Protein AF-A0A096LVS9-F1 (afdb_monomer)

pLDDT: mean 71.52, std 23.05, range [28.59, 97.38]

Organism: Poecilia formosa (NCBI:txid48698)

Structure (mmCIF, N/CA/C/O backbone):
data_AF-A0A096LVS9-F1
#
_entry.id   AF-A0A096LVS9-F1
#
loop_
_atom_site.group_PDB
_atom_site.id
_atom_site.type_symbol
_atom_site.label_atom_id
_atom_site.label_alt_id
_atom_site.label_comp_id
_atom_site.label_asym_id
_atom_site.label_entity_id
_atom_site.label_seq_id
_atom_site.pdbx_PDB_ins_code
_atom_site.Cartn_x
_atom_site.Cartn_y
_atom_site.Cartn_z
_atom_site.occupancy
_atom_site.B_iso_or_equiv
_atom_site.auth_seq_id
_atom_site.auth_comp_id
_atom_site.auth_asym_id
_atom_site.auth_atom_id
_atom_site.pdbx_PDB_model_num
ATOM 1 N N . THR A 1 1 ? -1.041 -13.037 36.305 1.00 81.38 1 THR A N 1
ATOM 2 C CA . THR A 1 1 ? -2.260 -13.798 36.727 1.00 81.38 1 THR A CA 1
ATOM 3 C C . THR A 1 1 ? -3.323 -13.742 35.634 1.00 81.38 1 THR A C 1
ATOM 5 O O . THR A 1 1 ? -3.159 -12.972 34.701 1.00 81.38 1 THR A O 1
ATOM 8 N N . ILE A 1 2 ? -4.417 -14.518 35.703 1.00 86.69 2 ILE A N 1
ATOM 9 C CA . ILE A 1 2 ? -5.473 -14.451 34.666 1.00 86.69 2 ILE A CA 1
ATOM 10 C C . ILE A 1 2 ? -6.133 -13.062 34.592 1.00 86.69 2 ILE A C 1
ATOM 12 O O . ILE A 1 2 ? -6.447 -12.585 33.512 1.00 86.69 2 ILE A O 1
ATOM 16 N N . GLY A 1 3 ? -6.246 -12.360 35.726 1.00 87.81 3 GLY A N 1
ATOM 17 C CA . GLY A 1 3 ? -6.717 -10.971 35.753 1.00 87.81 3 GLY A CA 1
ATOM 18 C C . GLY A 1 3 ? -5.774 -10.000 35.035 1.00 87.81 3 GLY A C 1
ATOM 19 O O . GLY A 1 3 ? -6.231 -9.120 34.321 1.00 87.81 3 GLY A O 1
ATOM 20 N N . GLU A 1 4 ? -4.460 -10.196 35.157 1.00 92.88 4 GLU A N 1
ATOM 21 C CA . GLU A 1 4 ? -3.446 -9.418 34.430 1.00 92.88 4 GLU A CA 1
ATOM 22 C C . GLU A 1 4 ? -3.513 -9.670 32.916 1.00 92.88 4 GLU A C 1
ATOM 24 O O . GLU A 1 4 ? -3.420 -8.734 32.131 1.00 92.88 4 GLU A O 1
ATOM 29 N N . PHE A 1 5 ? -3.770 -10.914 32.503 1.00 93.44 5 PHE A N 1
ATOM 30 C CA . PHE A 1 5 ? -3.999 -11.263 31.099 1.00 93.44 5 PHE A CA 1
ATOM 31 C C . PHE A 1 5 ? -5.212 -10.522 30.508 1.00 93.44 5 PHE A C 1
ATOM 33 O O . PHE A 1 5 ? -5.102 -9.922 29.438 1.00 93.44 5 PHE A O 1
ATOM 40 N N . PHE A 1 6 ? -6.341 -10.497 31.228 1.00 94.50 6 PHE A N 1
ATOM 41 C CA . PHE A 1 6 ? -7.526 -9.735 30.818 1.00 94.50 6 PHE A CA 1
ATOM 42 C C . PHE A 1 6 ? -7.263 -8.226 30.785 1.00 94.50 6 PHE A C 1
ATOM 44 O O . PHE A 1 6 ? -7.655 -7.570 29.823 1.00 94.50 6 PHE A O 1
ATOM 51 N N . LEU A 1 7 ? -6.568 -7.683 31.790 1.00 95.25 7 LEU A N 1
ATOM 52 C CA . LEU A 1 7 ? -6.215 -6.263 31.841 1.00 95.25 7 LEU A CA 1
ATOM 53 C C . LEU A 1 7 ? -5.383 -5.850 30.625 1.00 95.25 7 LEU A C 1
ATOM 55 O O . LEU A 1 7 ? -5.780 -4.931 29.913 1.00 95.25 7 LEU A O 1
ATOM 59 N N . ILE A 1 8 ? -4.295 -6.565 30.332 1.00 95.38 8 ILE A N 1
ATOM 60 C CA . ILE A 1 8 ? -3.389 -6.207 29.235 1.00 95.38 8 ILE A CA 1
ATOM 61 C C . ILE A 1 8 ? -4.101 -6.275 27.875 1.00 95.38 8 ILE A C 1
ATOM 63 O O . ILE A 1 8 ? -3.959 -5.375 27.049 1.00 95.38 8 ILE A O 1
ATOM 67 N N . LEU A 1 9 ? -4.907 -7.312 27.627 1.00 93.81 9 LEU A N 1
ATOM 68 C CA . LEU A 1 9 ? -5.666 -7.413 26.376 1.00 93.81 9 LEU A CA 1
ATOM 69 C C . LEU A 1 9 ? -6.787 -6.368 26.282 1.00 93.81 9 LEU A C 1
ATOM 71 O O . LEU A 1 9 ? -7.042 -5.848 25.196 1.00 93.81 9 LEU A O 1
ATOM 75 N N . SER A 1 10 ? -7.413 -6.005 27.402 1.00 93.69 10 SER A N 1
ATOM 76 C CA . SER A 1 10 ? -8.399 -4.920 27.425 1.00 93.69 10 SER A CA 1
ATOM 77 C C . SER A 1 10 ? -7.767 -3.549 27.157 1.00 93.69 10 SER A C 1
ATOM 79 O O . SER A 1 10 ? -8.345 -2.743 26.430 1.00 93.69 10 SER A O 1
ATOM 81 N N . GLU A 1 11 ? -6.546 -3.312 27.647 1.00 95.81 11 GLU A N 1
ATOM 82 C CA . GLU A 1 11 ? -5.766 -2.098 27.376 1.00 95.81 11 GLU A CA 1
ATOM 83 C C . GLU A 1 11 ? -5.337 -2.013 25.902 1.00 95.81 11 GLU A C 1
ATOM 85 O O . GLU A 1 11 ? -5.331 -0.931 25.316 1.00 95.81 11 GLU A O 1
ATOM 90 N N . MET A 1 12 ? -5.092 -3.160 25.256 1.00 92.94 12 MET A N 1
ATOM 91 C CA . MET A 1 12 ? -4.906 -3.257 23.801 1.00 92.94 12 MET A CA 1
ATOM 92 C C . MET A 1 12 ? -6.192 -3.019 22.986 1.00 92.94 12 MET A C 1
ATOM 94 O O . MET A 1 12 ? -6.137 -2.949 21.757 1.00 92.94 12 MET A O 1
ATOM 98 N N . GLY A 1 13 ? -7.346 -2.875 23.642 1.00 91.44 13 GLY A N 1
ATOM 99 C CA . GLY A 1 13 ? -8.633 -2.598 23.005 1.00 91.44 13 GLY A CA 1
ATOM 100 C C . GLY A 1 13 ? -9.445 -3.840 22.636 1.00 91.44 13 GLY A C 1
ATOM 101 O O . GLY A 1 13 ? -10.428 -3.721 21.900 1.00 91.44 13 GLY A O 1
ATOM 102 N N . PHE A 1 14 ? -9.071 -5.023 23.129 1.00 91.75 14 PHE A N 1
ATOM 103 C CA . PHE A 1 14 ? -9.882 -6.227 22.964 1.00 91.75 14 PHE A CA 1
ATOM 104 C C . PHE A 1 14 ? -11.014 -6.273 23.994 1.00 91.75 14 PHE A C 1
ATOM 106 O O . PHE A 1 14 ? -10.853 -5.931 25.162 1.00 91.75 14 PHE A O 1
ATOM 113 N N . THR A 1 15 ? -12.188 -6.719 23.558 1.00 91.38 15 THR A N 1
ATOM 114 C CA . THR A 1 15 ? -13.348 -6.905 24.444 1.00 91.38 15 THR A CA 1
ATOM 115 C C . THR A 1 15 ? -13.196 -8.162 25.297 1.00 91.38 15 THR A C 1
ATOM 117 O O . THR A 1 15 ? -12.556 -9.129 24.888 1.00 91.38 15 THR A O 1
ATOM 120 N N . GLU A 1 16 ? -13.852 -8.206 26.455 1.00 92.25 16 GLU A N 1
ATOM 121 C CA . GLU A 1 16 ? -13.816 -9.372 27.349 1.00 92.25 16 GLU A CA 1
ATOM 122 C C . GLU A 1 16 ? -14.237 -10.678 26.645 1.00 92.25 16 GLU A C 1
ATOM 124 O O . GLU A 1 16 ? -13.607 -11.719 26.818 1.00 92.25 16 GLU A O 1
ATOM 129 N N . GLN A 1 17 ? -15.239 -10.607 25.761 1.00 91.19 17 GLN A N 1
ATOM 130 C CA . GLN A 1 17 ? -15.718 -11.748 24.971 1.00 91.19 17 GLN A CA 1
ATOM 131 C C . GLN A 1 17 ? -14.656 -12.282 24.001 1.00 91.19 17 GLN A C 1
ATOM 133 O O . GLN A 1 17 ? -14.507 -13.492 23.842 1.00 91.19 17 GLN A O 1
ATOM 138 N N . GLN A 1 18 ? -13.896 -11.386 23.367 1.00 90.81 18 GLN A N 1
ATOM 139 C CA . GLN A 1 18 ? -12.776 -11.749 22.497 1.00 90.81 18 GLN A CA 1
ATOM 140 C C . GLN A 1 18 ? -11.675 -12.443 23.299 1.00 90.81 18 GLN A C 1
ATOM 142 O O . GLN A 1 18 ? -11.213 -13.517 22.921 1.00 90.81 18 GLN A O 1
ATOM 147 N N . ILE A 1 19 ? -11.308 -11.869 24.442 1.00 92.81 19 ILE A N 1
ATOM 148 C CA . ILE A 1 19 ? -10.285 -12.420 25.336 1.00 92.81 19 ILE A CA 1
ATOM 149 C C . ILE A 1 19 ? -10.684 -13.825 25.803 1.00 92.81 19 ILE A C 1
ATOM 151 O O . ILE A 1 19 ? -9.877 -14.754 25.762 1.00 92.81 19 ILE A O 1
ATOM 155 N N . GLN A 1 20 ? -11.955 -14.014 26.165 1.00 92.38 20 GLN A N 1
ATOM 156 C CA . GLN A 1 20 ? -12.478 -15.316 26.558 1.00 92.38 20 GLN A CA 1
ATOM 157 C C . GLN A 1 20 ? -12.470 -16.326 25.400 1.00 92.38 20 GLN A C 1
ATOM 159 O O . GLN A 1 20 ? -12.173 -17.497 25.627 1.00 92.38 20 GLN A O 1
ATOM 164 N N . ALA A 1 21 ? -12.747 -15.898 24.165 1.00 90.25 21 ALA A N 1
ATOM 165 C CA . ALA A 1 21 ? -12.666 -16.761 22.987 1.00 90.25 21 ALA A CA 1
ATOM 166 C C . ALA A 1 21 ? -11.225 -17.220 22.703 1.00 90.25 21 ALA A C 1
ATOM 168 O O . ALA A 1 21 ? -11.004 -18.402 22.450 1.00 90.25 21 ALA A O 1
ATOM 169 N N . ALA A 1 22 ? -10.244 -16.319 22.820 1.00 91.81 22 ALA A N 1
ATOM 170 C CA . ALA A 1 22 ? -8.827 -16.659 22.671 1.00 91.81 22 ALA A CA 1
ATOM 171 C C . ALA A 1 22 ? -8.380 -17.672 23.736 1.00 91.81 22 ALA A C 1
ATOM 173 O O . ALA A 1 22 ? -7.694 -18.648 23.441 1.00 91.81 22 ALA A O 1
ATOM 174 N N . MET A 1 23 ? -8.859 -17.490 24.966 1.00 90.75 23 MET A N 1
ATOM 175 C CA . MET A 1 23 ? -8.602 -18.405 26.071 1.00 90.75 23 MET A CA 1
ATOM 176 C C . MET A 1 23 ? -9.237 -19.787 25.846 1.00 90.75 23 MET A C 1
ATOM 178 O O . MET A 1 23 ? -8.596 -20.802 26.110 1.00 90.75 23 MET A O 1
ATOM 182 N N . GLN A 1 24 ? -10.465 -19.851 25.315 1.00 89.31 24 GLN A N 1
ATOM 183 C CA . GLN A 1 24 ? -11.114 -21.117 24.936 1.00 89.31 24 GLN A CA 1
ATOM 184 C C . GLN A 1 24 ? -10.409 -21.821 23.769 1.00 89.31 24 GLN A C 1
ATOM 186 O O . GLN A 1 24 ? -10.421 -23.047 23.705 1.00 89.31 24 GLN A O 1
ATOM 191 N N . ALA A 1 25 ? -9.766 -21.063 22.879 1.00 87.75 25 ALA A N 1
ATOM 192 C CA . ALA A 1 25 ? -8.921 -21.595 21.811 1.00 87.75 25 ALA A CA 1
ATOM 193 C C . ALA A 1 25 ? -7.549 -22.102 22.310 1.00 87.75 25 ALA A C 1
ATOM 195 O O . ALA A 1 25 ? -6.796 -22.681 21.533 1.00 87.75 25 ALA A O 1
ATOM 196 N N . GLY A 1 26 ? -7.243 -21.938 23.603 1.00 90.00 26 GLY A N 1
ATOM 197 C CA . GLY A 1 26 ? -6.010 -22.417 24.231 1.00 90.00 26 GLY A CA 1
ATOM 198 C C . GLY A 1 26 ? -4.892 -21.377 24.311 1.00 90.00 26 GLY A C 1
ATOM 199 O O . GLY A 1 26 ? -3.807 -21.696 24.794 1.00 90.00 26 GLY A O 1
ATOM 200 N N . HIS A 1 27 ? -5.146 -20.131 23.904 1.00 90.12 27 HIS A N 1
ATOM 201 C CA . HIS A 1 27 ? -4.150 -19.062 23.923 1.00 90.12 27 HIS A CA 1
ATOM 202 C C . HIS A 1 27 ? -4.150 -18.359 25.285 1.00 90.12 27 HIS A C 1
ATOM 204 O O . HIS A 1 27 ? -4.959 -17.470 25.555 1.00 90.12 27 HIS A O 1
ATOM 210 N N . LEU A 1 28 ? -3.241 -18.787 26.165 1.00 88.06 28 LEU A N 1
ATOM 211 C CA . LEU A 1 28 ? -3.100 -18.268 27.535 1.00 88.06 28 LEU A CA 1
ATOM 212 C C . LEU A 1 28 ? -1.994 -17.213 27.674 1.00 88.06 28 LEU A C 1
ATOM 214 O O . LEU A 1 28 ? -1.855 -16.595 28.732 1.00 88.06 28 LEU A O 1
ATOM 218 N N . SER A 1 29 ? -1.191 -17.011 26.627 1.00 92.62 29 SER A N 1
ATOM 219 C CA . SER A 1 29 ? -0.163 -15.974 26.592 1.00 92.62 29 SER A CA 1
ATOM 220 C C . SER A 1 29 ? -0.695 -14.715 25.906 1.00 92.62 29 SER A C 1
ATOM 222 O O . SER A 1 29 ? -1.421 -14.789 24.916 1.00 92.62 29 SER A O 1
ATOM 224 N N . VAL A 1 30 ? -0.356 -13.538 26.444 1.00 93.00 30 VAL A N 1
ATOM 225 C CA . VAL A 1 30 ? -0.864 -12.244 25.949 1.00 93.00 30 VAL A CA 1
ATOM 226 C C . VAL A 1 30 ? -0.543 -12.047 24.466 1.00 93.00 30 VAL A C 1
ATOM 228 O O . VAL A 1 30 ? -1.398 -11.612 23.701 1.00 93.00 30 VAL A O 1
ATOM 231 N N . THR A 1 31 ? 0.682 -12.378 24.059 1.00 92.06 31 THR A N 1
ATOM 232 C CA . THR A 1 31 ? 1.166 -12.210 22.684 1.00 92.06 31 THR A CA 1
ATOM 233 C C . THR A 1 31 ? 0.421 -13.103 21.701 1.00 92.06 31 THR A C 1
ATOM 235 O O . THR A 1 31 ? -0.028 -12.630 20.664 1.00 92.06 31 THR A O 1
ATOM 238 N N . GLU A 1 32 ? 0.239 -14.373 22.049 1.00 91.69 32 GLU A N 1
ATOM 239 C CA . GLU A 1 32 ? -0.435 -15.360 21.204 1.00 91.69 32 GLU A CA 1
ATOM 240 C C . GLU A 1 32 ? -1.939 -15.088 21.117 1.00 91.69 32 GLU A C 1
ATOM 242 O O . GLU A 1 32 ? -2.524 -15.145 20.039 1.00 91.69 32 GLU A O 1
ATOM 247 N N . ALA A 1 33 ? -2.563 -14.710 22.236 1.00 92.88 33 ALA A N 1
ATOM 248 C CA . ALA A 1 33 ? -3.963 -14.311 22.257 1.00 92.88 33 ALA A CA 1
ATOM 249 C C . ALA A 1 33 ? -4.195 -13.044 21.422 1.00 92.88 33 ALA A C 1
ATOM 251 O O . ALA A 1 33 ? -5.161 -12.985 20.665 1.00 92.88 33 ALA A O 1
ATOM 252 N N . ALA A 1 34 ? -3.306 -12.049 21.507 1.00 92.19 34 ALA A N 1
ATOM 253 C CA . ALA A 1 34 ? -3.391 -10.846 20.684 1.00 92.19 34 ALA A CA 1
ATOM 254 C C . ALA A 1 34 ? -3.244 -11.169 19.190 1.00 92.19 34 ALA A C 1
ATOM 256 O O . ALA A 1 34 ? -4.035 -10.681 18.386 1.00 92.19 34 ALA A O 1
ATOM 257 N N . GLU A 1 35 ? -2.286 -12.017 18.813 1.00 92.38 35 GLU A N 1
ATOM 258 C CA . GLU A 1 35 ? -2.102 -12.457 17.426 1.00 92.38 35 GLU A CA 1
ATOM 259 C C . GLU A 1 35 ? -3.333 -13.210 16.904 1.00 92.38 35 GLU A C 1
ATOM 261 O O . GLU A 1 35 ? -3.876 -12.864 15.852 1.00 92.38 35 GLU A O 1
ATOM 266 N N . TRP A 1 36 ? -3.858 -14.156 17.685 1.00 91.38 36 TRP A N 1
ATOM 267 C CA . TRP A 1 36 ? -5.064 -14.908 17.338 1.00 91.38 36 TRP A CA 1
ATOM 268 C C . TRP A 1 36 ? -6.295 -14.004 17.166 1.00 91.38 36 TRP A C 1
ATOM 270 O O . TRP A 1 36 ? -7.085 -14.166 16.230 1.00 91.38 36 TRP A O 1
ATOM 280 N N . LEU A 1 37 ? -6.442 -12.996 18.031 1.00 91.06 37 LEU A N 1
ATOM 281 C CA . LEU A 1 37 ? -7.495 -11.989 17.920 1.00 91.06 37 LEU A CA 1
ATOM 282 C C . LEU A 1 37 ? -7.306 -11.091 16.690 1.00 91.06 37 LEU A C 1
ATOM 284 O O . LEU A 1 37 ? -8.273 -10.766 15.996 1.00 91.06 37 LEU A O 1
ATOM 288 N N . LEU A 1 38 ? -6.078 -10.708 16.358 1.00 90.12 38 LEU A N 1
ATOM 289 C CA . LEU A 1 38 ? -5.797 -9.935 15.147 1.00 90.12 38 LEU A CA 1
ATOM 290 C C . LEU A 1 38 ? -6.094 -10.735 13.873 1.00 90.12 38 LEU A C 1
ATOM 292 O O . LEU A 1 38 ? -6.566 -10.157 12.893 1.00 90.12 38 LEU A O 1
ATOM 296 N N . GLN A 1 39 ? -5.918 -12.058 13.914 1.00 85.25 39 GLN A N 1
ATOM 297 C CA . GLN A 1 39 ? -6.221 -12.966 12.806 1.00 85.25 39 GLN A CA 1
ATOM 298 C C . GLN A 1 39 ? -7.722 -13.039 12.464 1.00 85.25 39 GLN A C 1
ATOM 300 O O . GLN A 1 39 ? -8.088 -13.553 11.408 1.00 85.25 39 GLN A O 1
ATOM 305 N N . GLY A 1 40 ? -8.601 -12.519 13.331 1.00 70.31 40 GLY A N 1
ATOM 306 C CA . GLY A 1 40 ? -10.038 -12.417 13.064 1.00 70.31 40 GLY A CA 1
ATOM 307 C C . GLY A 1 40 ? -10.780 -13.758 13.064 1.00 70.31 40 GLY A C 1
ATOM 308 O O . GLY A 1 40 ? -11.849 -13.846 12.468 1.00 70.31 40 GLY A O 1
ATOM 309 N N . GLN A 1 41 ? -10.226 -14.783 13.722 1.00 63.91 41 GLN A N 1
ATOM 310 C CA . GLN A 1 41 ? -10.808 -16.133 13.820 1.00 63.91 41 GLN A CA 1
ATOM 311 C C . GLN A 1 41 ? -11.963 -16.245 14.829 1.00 63.91 41 GLN A C 1
ATOM 313 O O . GLN A 1 41 ? -12.649 -17.265 14.876 1.00 63.91 41 GLN A O 1
ATOM 318 N N . TYR A 1 42 ? -12.222 -15.207 15.627 1.00 65.62 42 TYR A N 1
ATOM 319 C CA . TYR A 1 42 ? -13.425 -15.153 16.454 1.00 65.62 42 TYR A CA 1
ATOM 320 C C . TYR A 1 42 ? -14.614 -14.657 15.621 1.00 65.62 42 TYR A C 1
ATOM 322 O O . TYR A 1 42 ? -14.425 -13.830 14.721 1.00 65.62 42 TYR A O 1
ATOM 330 N N . PRO A 1 43 ? -15.852 -15.086 15.928 1.00 58.72 43 PRO A N 1
ATOM 331 C CA . PRO A 1 43 ? -17.042 -14.546 15.295 1.00 58.72 43 PRO A CA 1
ATOM 332 C C . PRO A 1 43 ? -17.133 -13.059 15.641 1.00 58.72 43 PRO A C 1
ATOM 334 O O . PRO A 1 43 ? -17.672 -12.664 16.674 1.00 58.72 43 PRO A O 1
ATOM 337 N N . ARG A 1 44 ? -16.576 -12.191 14.789 1.00 53.09 44 ARG A N 1
ATOM 338 C CA . ARG A 1 44 ? -16.982 -10.790 14.775 1.00 53.09 44 ARG A CA 1
ATOM 339 C C . ARG A 1 44 ? -18.481 -10.822 14.613 1.00 53.09 44 ARG A C 1
ATOM 341 O O . ARG A 1 44 ? -18.955 -11.576 13.769 1.00 53.09 44 ARG A O 1
ATOM 348 N N . HIS A 1 45 ? -19.193 -10.048 15.425 1.00 49.28 45 HIS A N 1
ATOM 349 C CA . HIS A 1 45 ? -20.615 -9.803 15.257 1.00 49.28 45 HIS A CA 1
ATOM 350 C C . HIS A 1 45 ? -20.884 -9.510 13.779 1.00 49.28 45 HIS A C 1
ATOM 352 O O . HIS A 1 45 ? -20.754 -8.381 13.309 1.00 49.28 45 HIS A O 1
ATOM 358 N N . THR A 1 46 ? -21.222 -10.549 13.019 1.00 42.12 46 THR A N 1
ATOM 359 C CA . THR A 1 46 ? -21.868 -10.393 11.742 1.00 42.12 46 THR A CA 1
ATOM 360 C C . THR A 1 46 ? -23.172 -9.769 12.147 1.00 42.12 46 THR A C 1
ATOM 362 O O . THR A 1 46 ? -23.950 -10.386 12.877 1.00 42.12 46 THR A O 1
ATOM 365 N N . LEU A 1 47 ? -23.356 -8.514 11.750 1.00 42.09 47 LEU A N 1
ATOM 366 C CA . LEU A 1 47 ? -24.657 -7.885 11.683 1.00 42.09 47 LEU A CA 1
ATOM 367 C C . LEU A 1 47 ? -25.573 -8.960 11.103 1.00 42.09 47 LEU A C 1
ATOM 369 O O . LEU A 1 47 ? -25.391 -9.354 9.948 1.00 42.09 47 LEU A O 1
ATOM 373 N N . VAL A 1 48 ? -26.409 -9.558 11.958 1.00 41.84 48 VAL A N 1
ATOM 374 C CA . VAL A 1 48 ? -27.327 -10.613 11.554 1.00 41.84 48 VAL A CA 1
ATOM 375 C C . VAL A 1 48 ? -28.145 -9.949 10.468 1.00 41.84 48 VAL A C 1
ATOM 377 O O . VAL A 1 48 ? -28.966 -9.078 10.753 1.00 41.84 48 VAL A O 1
ATOM 380 N N . LYS A 1 49 ? -27.859 -10.287 9.207 1.00 44.31 49 LYS A N 1
ATOM 381 C CA . LYS A 1 49 ? -28.768 -10.005 8.111 1.00 44.31 49 LYS A CA 1
ATOM 382 C C . LYS A 1 49 ? -29.979 -10.836 8.462 1.00 44.31 49 LYS A C 1
ATOM 384 O O . LYS A 1 49 ? -30.014 -12.028 8.171 1.00 44.31 49 LYS A O 1
ATOM 389 N N . GLN A 1 50 ? -30.912 -10.233 9.193 1.00 39.19 50 GLN A N 1
ATOM 390 C CA . GLN A 1 50 ? -32.219 -10.814 9.351 1.00 39.19 50 GLN A CA 1
ATOM 391 C C . GLN A 1 50 ? -32.698 -11.066 7.934 1.00 39.19 50 GLN A C 1
ATOM 393 O O . GLN A 1 50 ? -32.850 -10.146 7.132 1.00 39.19 50 GLN A O 1
ATOM 398 N N . THR A 1 51 ? -32.849 -12.339 7.600 1.00 45.31 51 THR A N 1
ATOM 399 C CA . THR A 1 51 ? -33.547 -12.769 6.402 1.00 45.31 51 THR A CA 1
ATOM 400 C C . THR A 1 51 ? -35.036 -12.542 6.664 1.00 45.31 51 THR A C 1
ATOM 402 O O . THR A 1 51 ? -35.826 -13.482 6.716 1.00 45.31 51 THR A O 1
ATOM 405 N N . SER A 1 52 ? -35.427 -11.302 6.940 1.00 42.88 52 SER A N 1
ATOM 406 C CA . SER A 1 52 ? -36.818 -10.899 6.953 1.00 42.88 52 SER A CA 1
ATOM 407 C C . SER A 1 52 ? -37.139 -10.396 5.556 1.00 42.88 52 SER A C 1
ATOM 409 O O . SER A 1 52 ? -36.447 -9.580 4.951 1.00 42.88 52 SER A O 1
ATOM 411 N N . LYS A 1 53 ? -38.171 -11.027 5.010 1.00 46.28 53 LYS A N 1
ATOM 412 C CA . LYS A 1 53 ? -38.814 -10.700 3.750 1.00 46.28 53 LYS A CA 1
ATOM 413 C C . LYS A 1 53 ? -39.191 -9.212 3.709 1.00 46.28 53 LYS A C 1
ATOM 415 O O . LYS A 1 53 ? -39.322 -8.569 4.743 1.00 46.28 53 LYS A O 1
ATOM 420 N N . SER A 1 54 ? -39.435 -8.765 2.479 1.00 43.25 54 SER A N 1
ATOM 421 C CA . SER A 1 54 ? -39.989 -7.479 2.040 1.00 43.25 54 SER A CA 1
ATOM 422 C C . SER A 1 54 ? -39.084 -6.251 2.141 1.00 43.25 54 SER A C 1
ATOM 424 O O . SER A 1 54 ? -38.856 -5.664 3.191 1.00 43.25 54 SER A O 1
ATOM 426 N N . SER A 1 55 ? -38.659 -5.820 0.956 1.00 50.12 55 SER A N 1
ATOM 427 C CA . SER A 1 55 ? -38.384 -4.434 0.614 1.00 50.12 55 SER A CA 1
ATOM 428 C C . SER A 1 55 ? -39.576 -3.540 0.983 1.00 50.12 55 SER A C 1
ATOM 430 O O . SER A 1 55 ? -40.557 -3.489 0.244 1.00 50.12 55 SER A O 1
ATOM 432 N N . GLU A 1 56 ? -39.483 -2.805 2.085 1.00 49.53 56 GLU A N 1
ATOM 433 C CA . GLU A 1 56 ? -40.305 -1.619 2.319 1.00 49.53 56 GLU A CA 1
ATOM 434 C C . GLU A 1 56 ? -39.387 -0.403 2.468 1.00 49.53 56 GLU A C 1
ATOM 436 O O . GLU A 1 56 ? -38.694 -0.214 3.461 1.00 49.53 56 GLU A O 1
ATOM 441 N N . THR A 1 57 ? -39.333 0.353 1.372 1.00 58.25 57 THR A N 1
ATOM 442 C CA . THR A 1 57 ? -39.201 1.808 1.238 1.00 58.25 57 THR A CA 1
ATOM 443 C C . THR A 1 57 ? -38.517 2.580 2.379 1.00 58.25 57 THR A C 1
ATOM 445 O O . T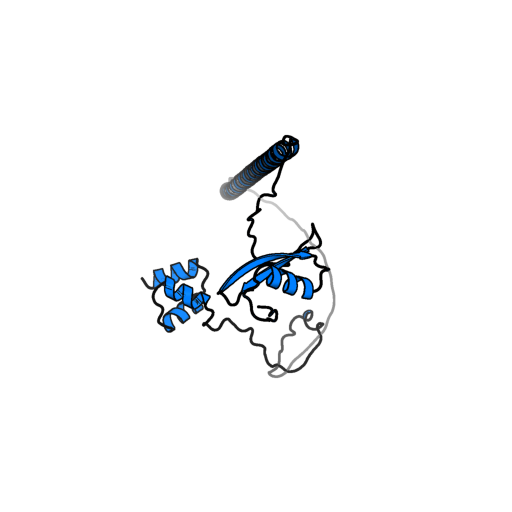HR A 1 57 ? -39.000 2.639 3.506 1.00 58.25 57 THR A O 1
ATOM 448 N N . ALA A 1 58 ? -37.466 3.333 2.024 1.00 58.06 58 ALA A N 1
ATOM 449 C CA . ALA A 1 58 ? -36.648 4.212 2.881 1.00 58.06 58 ALA A CA 1
ATOM 450 C C . ALA A 1 58 ? -37.403 5.279 3.715 1.00 58.06 58 ALA A C 1
ATOM 452 O O . ALA A 1 58 ? -36.785 6.028 4.468 1.00 58.06 58 ALA A O 1
ATOM 453 N N . LEU A 1 59 ? -38.729 5.359 3.602 1.00 58.66 59 LEU A N 1
ATOM 454 C CA . LEU A 1 59 ? -39.583 6.308 4.313 1.00 58.66 59 LEU A CA 1
ATOM 455 C C . LEU A 1 59 ? -39.997 5.824 5.716 1.00 58.66 59 LEU A C 1
ATOM 457 O O . LEU A 1 59 ? -40.411 6.643 6.531 1.00 58.66 59 LEU A O 1
ATOM 461 N N . SER A 1 60 ? -39.832 4.537 6.050 1.00 59.09 60 SER A N 1
ATOM 462 C CA . SER A 1 60 ? -40.196 4.010 7.381 1.00 59.09 60 SER A CA 1
ATOM 463 C C . SER A 1 60 ? -39.223 4.387 8.507 1.00 59.09 60 SER A C 1
ATOM 465 O O . SER A 1 60 ? -39.568 4.242 9.675 1.00 59.09 60 SER A O 1
ATOM 467 N N . ALA A 1 61 ? -38.038 4.928 8.194 1.00 60.97 61 ALA A N 1
ATOM 468 C CA . ALA A 1 61 ? -37.047 5.350 9.194 1.00 60.97 61 ALA A CA 1
ATOM 469 C C . ALA A 1 61 ? -37.468 6.588 10.016 1.00 60.97 61 ALA A C 1
ATOM 471 O O . ALA A 1 61 ? -36.850 6.883 11.036 1.00 60.97 61 ALA A O 1
ATOM 472 N N . PHE A 1 62 ? -38.509 7.307 9.583 1.00 67.75 62 PHE A N 1
ATOM 473 C CA . PHE A 1 62 ? -39.026 8.498 10.265 1.00 67.75 62 PHE A CA 1
ATOM 474 C C . PHE A 1 62 ? -40.307 8.246 11.067 1.00 67.75 62 PHE A C 1
ATOM 476 O O . PHE A 1 62 ? -40.827 9.178 11.678 1.00 67.75 62 PHE A O 1
ATOM 483 N N . ASN A 1 63 ? -40.804 7.007 11.108 1.00 61.47 63 ASN A N 1
ATOM 484 C CA . ASN A 1 63 ? -41.903 6.654 11.996 1.00 61.47 63 ASN A CA 1
ATOM 485 C C . ASN A 1 63 ? -41.339 6.118 13.318 1.00 61.47 63 ASN A C 1
ATOM 487 O O . ASN A 1 63 ? -40.709 5.058 13.314 1.00 61.47 63 ASN A O 1
ATOM 491 N N . PRO A 1 64 ? -41.555 6.806 14.456 1.00 63.91 64 PRO A N 1
ATOM 492 C CA . PRO A 1 64 ? -41.254 6.218 15.752 1.00 63.91 64 PRO A CA 1
ATOM 493 C C . PRO A 1 64 ? -42.084 4.934 15.926 1.00 63.91 64 PRO A C 1
ATOM 495 O O . PRO A 1 64 ? -43.224 4.879 15.445 1.00 63.91 64 PRO A O 1
ATOM 498 N N . PRO A 1 65 ? -41.529 3.885 16.561 1.00 57.06 65 PRO A N 1
ATOM 499 C CA . PRO A 1 65 ? -42.210 2.607 16.684 1.00 57.06 65 PRO A CA 1
ATOM 500 C C . PRO A 1 65 ? -43.539 2.813 17.407 1.00 57.06 65 PRO A C 1
ATOM 502 O O . PRO A 1 65 ? -43.594 3.305 18.531 1.00 57.06 65 PRO A O 1
ATOM 505 N N . LYS A 1 66 ? -44.624 2.467 16.716 1.00 55.31 66 LYS A N 1
ATOM 506 C CA . LYS A 1 66 ? -45.965 2.435 17.281 1.00 55.31 66 LYS A CA 1
ATOM 507 C C . LYS A 1 66 ? -46.024 1.180 18.145 1.00 55.31 66 LYS A C 1
ATOM 509 O O . LYS A 1 66 ? -45.917 0.081 17.602 1.00 55.31 66 LYS A O 1
ATOM 514 N N . ASP A 1 67 ? -46.124 1.355 19.460 1.00 42.72 67 ASP A N 1
ATOM 515 C CA . ASP A 1 67 ? -46.253 0.261 20.420 1.00 42.72 67 ASP A CA 1
ATOM 516 C C . ASP A 1 67 ? -47.295 -0.747 19.924 1.00 42.72 67 ASP A C 1
ATOM 518 O O . ASP A 1 67 ? -48.481 -0.438 1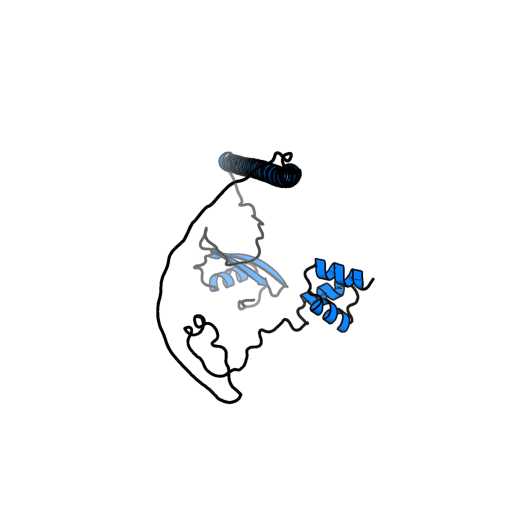9.771 1.00 42.72 67 ASP A O 1
ATOM 522 N N . ALA A 1 68 ? -46.835 -1.962 19.633 1.00 41.22 68 ALA A N 1
ATOM 523 C CA . ALA A 1 68 ? -47.688 -3.090 19.316 1.00 41.22 68 ALA A CA 1
ATOM 524 C C . ALA A 1 68 ? -48.353 -3.569 20.612 1.00 41.22 68 ALA A C 1
ATOM 526 O O . ALA A 1 68 ? -47.960 -4.563 21.215 1.00 41.22 68 ALA A O 1
ATOM 527 N N . ALA A 1 69 ? -49.370 -2.835 21.053 1.00 42.38 69 ALA A N 1
ATOM 528 C CA . ALA A 1 69 ? -50.333 -3.337 22.012 1.00 42.38 69 ALA A CA 1
ATOM 529 C C . ALA A 1 69 ? -51.331 -4.240 21.276 1.00 42.38 69 ALA A C 1
ATOM 531 O O . ALA A 1 69 ? -52.211 -3.773 20.557 1.00 42.38 69 ALA A O 1
ATOM 532 N N . SER A 1 70 ? -51.181 -5.549 21.457 1.00 35.19 70 SER A N 1
ATOM 533 C CA . SER A 1 70 ? -52.235 -6.569 21.351 1.00 35.19 70 SER A CA 1
ATOM 534 C C . SER A 1 70 ? -51.687 -7.800 22.083 1.00 35.19 70 SER A C 1
ATOM 536 O O . SER A 1 70 ? -50.645 -8.311 21.703 1.00 35.19 70 SER A O 1
ATOM 538 N N . SER A 1 71 ? -52.252 -8.293 23.182 1.00 32.28 71 SER A N 1
ATOM 539 C CA . SER A 1 71 ? -53.664 -8.582 23.410 1.00 32.28 71 SER A CA 1
ATOM 540 C C . SER A 1 71 ? -53.922 -8.791 24.909 1.00 32.28 71 SER A C 1
ATOM 542 O O . SER A 1 71 ? -53.204 -9.575 25.520 1.00 32.28 71 SER A O 1
ATOM 544 N N . SER A 1 72 ? -54.962 -8.167 25.477 1.00 32.38 72 SER A N 1
ATOM 545 C CA . SER A 1 72 ? -56.052 -8.906 26.144 1.00 32.38 72 SER A CA 1
ATOM 546 C C . SER A 1 72 ? -57.182 -7.964 26.601 1.00 32.38 72 SER A C 1
ATOM 548 O O . SER A 1 72 ? -56.995 -7.142 27.488 1.00 32.38 72 SER A O 1
ATOM 550 N N . THR A 1 73 ? -58.362 -8.158 25.996 1.00 32.41 73 THR A N 1
ATOM 551 C CA . THR A 1 73 ? -59.724 -8.059 26.580 1.00 32.41 73 THR A CA 1
ATOM 552 C C . THR A 1 73 ? -60.239 -6.728 27.188 1.00 32.41 73 THR A C 1
ATOM 554 O O . THR A 1 73 ? -59.885 -6.369 28.301 1.00 32.41 73 THR A O 1
ATOM 557 N N . LEU A 1 74 ? -61.149 -6.089 26.420 1.00 39.84 74 LEU A N 1
ATOM 558 C CA . LEU A 1 74 ? -62.355 -5.248 26.694 1.00 39.84 74 LEU A CA 1
ATOM 559 C C . LEU A 1 74 ? -62.829 -4.998 28.162 1.00 39.84 74 LEU A C 1
ATOM 561 O O . LEU A 1 74 ? -62.569 -5.830 29.021 1.00 39.84 74 LEU A O 1
ATOM 565 N N . PRO A 1 75 ? -63.824 -4.102 28.404 1.00 48.94 75 PRO A N 1
ATOM 566 C CA . PRO A 1 75 ? -64.000 -2.691 28.007 1.00 48.94 75 PRO A CA 1
ATOM 567 C C . PRO A 1 75 ? -64.483 -1.819 29.209 1.00 48.94 75 PRO A C 1
ATOM 569 O O . PRO A 1 75 ? -64.885 -2.364 30.229 1.00 48.94 75 PRO A O 1
ATOM 572 N N . ALA A 1 76 ? -64.530 -0.484 29.084 1.00 28.59 76 ALA A N 1
ATOM 573 C CA . ALA A 1 76 ? -65.656 0.365 29.540 1.00 28.59 76 ALA A CA 1
ATOM 574 C C . ALA A 1 76 ? -65.288 1.861 29.550 1.00 28.59 76 ALA A C 1
ATOM 576 O O . ALA A 1 76 ? -64.295 2.238 30.157 1.00 28.59 76 ALA A O 1
ATOM 577 N N . SER A 1 77 ? -66.160 2.658 28.908 1.00 32.22 77 SER A N 1
ATOM 578 C CA . SER A 1 77 ? -66.623 4.020 29.262 1.00 32.22 77 SER A CA 1
ATOM 579 C C . SER A 1 77 ? -65.595 5.105 29.628 1.00 32.22 77 SER A C 1
ATOM 581 O O . SER A 1 77 ? -64.749 4.904 30.479 1.00 32.22 77 SER A O 1
ATOM 583 N N . SER A 1 78 ? -65.672 6.362 29.209 1.00 30.56 78 SER A N 1
ATOM 584 C CA . SER A 1 78 ? -66.607 7.159 28.406 1.00 30.56 78 SER A CA 1
ATOM 585 C C . SER A 1 78 ? -66.149 8.618 28.572 1.00 30.56 78 SER A C 1
ATOM 587 O O . SER A 1 78 ? -65.661 8.961 29.646 1.00 30.56 78 SER A O 1
ATOM 589 N N . SER A 1 79 ? -66.442 9.458 27.578 1.00 32.56 79 SER A N 1
ATOM 590 C CA . SER A 1 79 ? -66.518 10.933 27.642 1.00 32.56 79 SER A CA 1
ATOM 591 C C . SER A 1 79 ? -65.183 11.701 27.712 1.00 32.56 79 SER A C 1
ATOM 593 O O . SER A 1 79 ? -64.406 11.523 28.637 1.00 32.56 79 SER A O 1
ATOM 595 N N . ASP A 1 80 ? -64.758 12.437 26.679 1.00 33.88 80 ASP A N 1
ATOM 596 C CA . ASP A 1 80 ? -65.284 13.693 26.087 1.00 33.88 80 ASP A CA 1
ATOM 597 C C . ASP A 1 80 ? -64.838 14.958 26.861 1.00 33.88 80 ASP A C 1
ATOM 599 O O . ASP A 1 80 ? -64.808 14.972 28.086 1.00 33.88 80 ASP A O 1
ATOM 603 N N . SER A 1 81 ? -64.583 16.033 26.104 1.00 34.84 81 SER A N 1
ATOM 604 C CA . SER A 1 81 ? -64.286 17.433 26.478 1.00 34.84 81 SER A CA 1
ATOM 605 C C . SER A 1 81 ? -62.798 17.787 26.682 1.00 34.84 81 SER A C 1
ATOM 607 O O . SER A 1 81 ? -62.165 17.326 27.619 1.00 34.84 81 SER A O 1
ATOM 609 N N . ARG A 1 82 ? -62.102 18.489 25.768 1.00 33.94 82 ARG A N 1
ATOM 610 C CA . ARG A 1 82 ? -62.260 19.860 25.206 1.00 33.94 82 ARG A CA 1
ATOM 611 C C . ARG A 1 82 ? -61.586 20.945 26.068 1.00 33.94 82 ARG A C 1
ATOM 613 O O . ARG A 1 82 ? -62.046 21.200 27.168 1.00 33.94 82 ARG A O 1
ATOM 620 N N . ALA A 1 83 ? -60.632 21.658 25.439 1.00 35.53 83 ALA A N 1
ATOM 621 C CA . ALA A 1 83 ? -60.060 22.978 25.792 1.00 35.53 83 ALA A CA 1
ATOM 622 C C . ALA A 1 83 ? -59.290 23.041 27.136 1.00 35.53 83 ALA A C 1
ATOM 624 O O . ALA A 1 83 ? -59.654 22.391 28.094 1.00 35.53 83 ALA A O 1
ATOM 625 N N . GLY A 1 84 ? -58.160 23.732 27.298 1.00 36.16 84 GLY A N 1
ATOM 626 C CA . GLY A 1 84 ? -57.803 25.082 26.863 1.00 36.16 84 GLY A CA 1
ATOM 627 C C . GLY A 1 84 ? -57.628 25.969 28.113 1.00 36.16 84 GLY A C 1
ATOM 628 O O . GLY A 1 84 ? -58.350 25.787 29.084 1.00 36.16 84 GLY A O 1
ATOM 629 N N . SER A 1 85 ? -56.724 26.958 28.045 1.00 34.78 85 SER A N 1
ATOM 630 C CA . SER A 1 85 ? -56.487 28.040 29.034 1.00 34.78 85 SER A CA 1
ATOM 631 C C . SER A 1 85 ? -55.551 27.680 30.210 1.00 34.78 85 SER A C 1
ATOM 633 O O . SER A 1 85 ? -55.773 26.687 30.883 1.00 34.78 85 SER A O 1
ATOM 635 N N . SER A 1 86 ? -54.400 28.317 30.467 1.00 40.62 86 SER A N 1
ATOM 636 C CA . SER A 1 86 ? -53.991 29.738 30.551 1.00 40.62 86 SER A CA 1
ATOM 637 C C . SER A 1 86 ? -54.220 30.396 31.930 1.00 40.62 86 SER A C 1
ATOM 639 O O . SER A 1 86 ? -55.325 30.366 32.458 1.00 40.62 86 SER A O 1
ATOM 641 N N . LEU A 1 87 ? -53.147 31.067 32.389 1.00 42.00 87 LEU A N 1
ATOM 642 C CA . LEU A 1 87 ? -53.000 32.153 33.385 1.00 42.00 87 LEU A CA 1
ATOM 643 C C . LEU A 1 87 ? -52.850 31.867 34.901 1.00 42.00 87 LEU A C 1
ATOM 645 O O . LEU A 1 87 ? -53.783 31.499 35.600 1.00 42.00 87 LEU A O 1
ATOM 649 N N . VAL A 1 88 ? -51.629 32.171 35.377 1.00 49.62 88 VAL A N 1
ATOM 650 C CA . VAL A 1 88 ? -51.229 33.075 36.488 1.00 49.62 88 VAL A CA 1
ATOM 651 C C . VAL A 1 88 ? -52.260 33.393 37.577 1.00 49.62 88 VAL A C 1
ATOM 653 O O . VAL A 1 88 ? -53.252 34.035 37.268 1.00 49.62 88 VAL A O 1
ATOM 656 N N . LEU A 1 89 ? -51.885 33.214 38.856 1.00 38.34 89 LEU A N 1
ATOM 657 C CA . LEU A 1 89 ? -52.224 34.162 39.934 1.00 38.34 89 LEU A CA 1
ATOM 658 C C . LEU A 1 89 ? -51.113 34.257 41.004 1.00 38.34 89 LEU A C 1
ATOM 660 O O . LEU A 1 89 ? -50.754 33.284 41.660 1.00 38.34 89 LEU A O 1
ATOM 664 N N . LYS A 1 90 ? -50.603 35.482 41.174 1.00 43.53 90 LYS A N 1
ATOM 665 C CA . LYS A 1 90 ? -50.018 36.036 42.408 1.00 43.53 90 LYS A CA 1
ATOM 666 C C . LYS A 1 90 ? -51.153 36.255 43.418 1.00 43.53 90 LYS A C 1
ATOM 668 O O . LYS A 1 90 ? -52.172 36.789 42.991 1.00 43.53 90 LYS A O 1
ATOM 673 N N . LEU A 1 91 ? -50.922 36.053 44.719 1.00 34.88 91 LEU A N 1
ATOM 674 C CA . LEU A 1 91 ? -51.320 37.039 45.738 1.00 34.88 91 LEU A CA 1
ATOM 675 C C . LEU A 1 9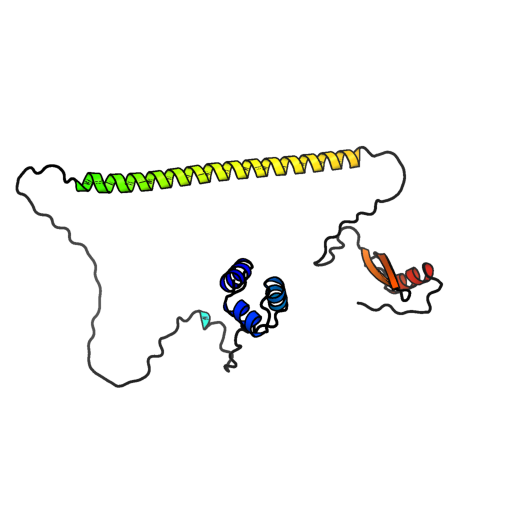1 ? -50.557 36.846 47.059 1.00 34.88 91 LEU A C 1
ATOM 677 O O . LEU A 1 91 ? -50.306 35.726 47.494 1.00 34.88 91 LEU A O 1
ATOM 681 N N . SER A 1 92 ? -50.171 37.980 47.633 1.00 42.97 92 SER A N 1
ATOM 682 C CA . SER A 1 92 ? -49.431 38.191 48.878 1.00 42.97 92 SER A CA 1
ATOM 683 C C . SER A 1 92 ? -50.380 38.420 50.059 1.00 42.97 92 SER A C 1
ATOM 685 O O . SER A 1 92 ? -51.458 38.940 49.820 1.00 42.97 92 SER A O 1
ATOM 687 N N . GLU A 1 93 ? -49.925 38.164 51.294 1.00 38.25 93 GLU A N 1
ATOM 688 C CA . GLU A 1 93 ? -50.284 38.827 52.579 1.00 38.25 93 GLU A CA 1
ATOM 689 C C . GLU A 1 93 ? -49.614 38.035 53.732 1.00 38.25 93 GLU A C 1
ATOM 691 O O . GLU A 1 93 ? -49.405 36.836 53.595 1.00 38.25 93 GLU A O 1
ATOM 696 N N . SER A 1 94 ? -49.309 38.529 54.935 1.00 38.38 94 SER A N 1
ATOM 697 C CA . SER A 1 94 ? -48.620 39.729 55.436 1.00 38.38 94 SER A CA 1
ATOM 698 C C . SER A 1 94 ? -48.426 39.541 56.961 1.00 38.38 94 SER A C 1
ATOM 700 O O . SER A 1 94 ? -49.373 39.146 57.627 1.00 38.38 94 SER A O 1
ATOM 702 N N . THR A 1 95 ? -47.235 39.876 57.486 1.00 33.88 95 THR A N 1
ATOM 703 C CA . THR A 1 95 ? -46.928 40.428 58.838 1.00 33.88 95 THR A CA 1
ATOM 704 C C . THR A 1 95 ? -47.281 39.655 60.130 1.00 33.88 95 THR A C 1
ATOM 706 O O . THR A 1 95 ? -48.445 39.602 60.494 1.00 33.88 95 THR A O 1
ATOM 709 N N . SER A 1 96 ? -46.259 39.286 60.940 1.00 31.81 96 SER A N 1
ATOM 710 C CA . SER A 1 96 ? -45.984 39.894 62.279 1.00 31.81 96 SER A CA 1
ATOM 711 C C . SER A 1 96 ? -44.792 39.267 63.064 1.00 31.81 96 SER A C 1
ATOM 713 O O . SER A 1 96 ? -44.841 38.102 63.431 1.00 31.81 96 SER A O 1
ATOM 715 N N . GLN A 1 97 ? -43.770 40.105 63.340 1.00 35.66 97 GLN A N 1
ATOM 716 C CA . GLN A 1 97 ? -42.821 40.208 64.491 1.00 35.66 97 GLN A CA 1
ATOM 717 C C . GLN A 1 97 ? -42.044 38.999 65.091 1.00 35.66 97 GLN A C 1
ATOM 719 O O . GLN A 1 97 ? -42.612 38.185 65.806 1.00 35.66 97 GLN A O 1
ATOM 724 N N . SER A 1 98 ? -40.697 39.018 65.001 1.00 36.22 98 SER A N 1
ATOM 725 C CA . SER A 1 98 ? -39.701 39.292 66.087 1.00 36.22 98 SER A CA 1
ATOM 726 C C . SER A 1 98 ? -38.248 39.005 65.591 1.00 36.22 98 SER A C 1
ATOM 728 O O . SER A 1 98 ? -38.112 38.423 64.513 1.00 36.22 98 SER A O 1
ATOM 730 N N . PRO A 1 99 ? -37.162 39.474 66.258 1.00 48.66 99 PRO A N 1
ATOM 731 C CA . PRO A 1 99 ? -35.819 39.539 65.676 1.00 48.66 99 PRO A CA 1
ATOM 732 C C . PRO A 1 99 ? -35.011 38.268 65.967 1.00 48.66 99 PRO A C 1
ATOM 734 O O . PRO A 1 99 ? -34.503 38.096 67.071 1.00 48.66 99 PRO A O 1
ATOM 737 N N . ASP A 1 100 ? -34.850 37.407 64.966 1.00 40.09 100 ASP A N 1
ATOM 738 C CA . ASP A 1 100 ? -33.963 36.240 65.037 1.00 40.09 100 ASP A CA 1
ATOM 739 C C . ASP A 1 100 ? -32.724 36.498 64.151 1.00 40.09 100 ASP A C 1
ATOM 741 O O . ASP A 1 100 ? -32.853 37.128 63.091 1.00 40.09 100 ASP A O 1
ATOM 745 N N . PRO A 1 101 ? -31.501 36.124 64.577 1.00 50.62 101 PRO A N 1
ATOM 746 C CA . PRO A 1 101 ? -30.279 36.478 63.865 1.00 50.62 101 PRO A CA 1
ATOM 747 C C . PRO A 1 101 ? -30.268 35.808 62.482 1.00 50.62 101 PRO A C 1
ATOM 749 O O . PRO A 1 101 ? -30.877 34.751 62.309 1.00 50.62 101 PRO A O 1
ATOM 752 N N . PRO A 1 102 ? -29.589 36.391 61.471 1.00 53.75 102 PRO A N 1
ATOM 753 C CA . PRO A 1 102 ? -29.643 35.867 60.111 1.00 53.75 102 PRO A CA 1
ATOM 754 C C . PRO A 1 102 ? -29.249 34.381 60.099 1.00 53.75 102 PRO A C 1
ATOM 756 O O . PRO A 1 102 ? -28.215 34.029 60.684 1.00 53.75 102 PRO A O 1
ATOM 759 N N . PRO A 1 103 ? -30.047 33.511 59.449 1.00 51.19 103 PRO A N 1
ATOM 760 C CA . PRO A 1 103 ? -29.876 32.073 59.541 1.00 51.19 103 PRO A CA 1
ATOM 761 C C . PRO A 1 103 ? -28.504 31.677 59.000 1.00 51.19 103 PRO A C 1
ATOM 763 O O . PRO A 1 103 ? -28.084 32.063 57.905 1.00 51.19 103 PRO A O 1
ATOM 766 N N . VAL A 1 104 ? -27.801 30.878 59.797 1.00 52.50 104 VAL A N 1
ATOM 767 C CA . VAL A 1 104 ? -26.438 30.385 59.555 1.00 52.50 104 VAL A CA 1
ATOM 768 C C . VAL A 1 104 ? -26.318 29.622 58.222 1.00 52.50 104 VAL A C 1
ATOM 770 O O . VAL A 1 104 ? -25.231 29.532 57.652 1.00 52.50 104 VAL A O 1
ATOM 773 N N . GLU A 1 105 ? -27.443 29.150 57.674 1.00 51.22 105 GLU A N 1
ATOM 774 C CA . GLU A 1 105 ? -27.539 28.471 56.377 1.00 51.22 105 GLU A CA 1
ATOM 775 C C . GLU A 1 105 ? -27.155 29.344 55.173 1.00 51.22 105 GLU A C 1
ATOM 777 O O . GLU A 1 105 ? -26.665 28.808 54.174 1.00 51.22 105 GLU A O 1
ATOM 782 N N . SER A 1 106 ? -27.300 30.673 55.259 1.00 51.31 106 SER A N 1
ATOM 783 C CA . SER A 1 106 ? -26.883 31.576 54.174 1.00 51.31 106 SER A CA 1
ATOM 784 C C . SER A 1 106 ? -25.364 31.630 54.013 1.00 51.31 106 SER A C 1
ATOM 786 O O . SER A 1 106 ? -24.877 31.734 52.892 1.00 51.31 106 SER A O 1
ATOM 788 N N . ARG A 1 107 ? -24.594 31.480 55.101 1.00 50.12 107 ARG A N 1
ATOM 789 C CA . ARG A 1 107 ? -23.121 31.443 55.014 1.00 50.12 107 ARG A CA 1
ATOM 790 C C . ARG A 1 107 ? -22.620 30.132 54.411 1.00 50.12 107 ARG A C 1
ATOM 792 O O . ARG A 1 107 ? -21.653 30.131 53.666 1.00 50.12 107 ARG A O 1
ATOM 799 N N . ILE A 1 108 ? -23.299 29.023 54.697 1.00 54.88 108 ILE A N 1
ATOM 800 C CA . ILE A 1 108 ? -22.848 27.672 54.325 1.00 54.88 108 ILE A CA 1
ATOM 801 C C . ILE A 1 108 ? -23.144 27.337 52.851 1.00 54.88 108 ILE A C 1
ATOM 803 O O . ILE A 1 108 ? -22.419 26.547 52.245 1.00 54.88 108 ILE A O 1
ATOM 807 N N . LYS A 1 109 ? -24.191 27.919 52.246 1.00 54.38 109 LYS A N 1
ATOM 808 C CA . LYS A 1 109 ? -24.488 27.743 50.808 1.00 54.38 109 LYS A CA 1
ATOM 809 C C . LYS A 1 109 ? -23.647 28.653 49.910 1.00 54.38 109 LYS A C 1
ATOM 811 O O . LYS A 1 109 ? -23.244 28.205 48.841 1.00 54.38 109 LYS A O 1
ATOM 816 N N . GLN A 1 110 ? -23.353 29.870 50.364 1.00 57.41 110 GLN A N 1
ATOM 817 C CA . GLN A 1 110 ? -22.507 30.822 49.641 1.00 57.41 110 GLN A CA 1
ATOM 818 C C . GLN A 1 110 ? -21.058 30.318 49.527 1.00 57.41 110 GLN A C 1
ATOM 820 O O . GLN A 1 110 ? -20.471 30.339 48.454 1.00 57.41 110 GLN A O 1
ATOM 825 N N . ASP A 1 111 ? -20.521 29.723 50.593 1.00 56.50 111 ASP A N 1
ATOM 826 C CA . ASP A 1 111 ? -19.144 29.207 50.595 1.00 56.50 111 ASP A CA 1
ATOM 827 C C . ASP A 1 111 ? -18.961 27.992 49.653 1.00 56.50 111 ASP A C 1
ATOM 829 O O . ASP A 1 111 ? -17.917 27.803 49.026 1.00 56.50 111 ASP A O 1
ATOM 833 N N . LYS A 1 112 ? -20.019 27.184 49.467 1.00 61.25 112 LYS A N 1
ATOM 834 C CA . LYS A 1 112 ? -20.035 26.082 48.485 1.00 61.25 112 LYS A CA 1
ATOM 835 C C . LYS A 1 112 ? -20.093 26.584 47.040 1.00 61.25 112 LYS A C 1
ATOM 837 O O . LYS A 1 112 ? -19.423 26.004 46.186 1.00 61.25 112 LYS A O 1
ATOM 842 N N . SER A 1 113 ? -20.871 27.634 46.760 1.00 63.72 113 SER A N 1
ATOM 843 C CA . SER A 1 113 ? -20.921 28.241 45.423 1.00 63.72 113 SER A CA 1
ATOM 844 C C . SER A 1 113 ? -19.621 28.961 45.073 1.00 63.72 113 SER A C 1
ATOM 846 O O . SER A 1 113 ? -19.149 28.835 43.945 1.00 63.72 113 SER A O 1
ATOM 848 N N . ASP A 1 114 ? -19.000 29.630 46.045 1.00 73.69 114 ASP A N 1
ATOM 849 C CA . ASP A 1 114 ? -17.741 30.353 45.852 1.00 73.69 114 ASP A CA 1
ATOM 850 C C . ASP A 1 114 ? -16.583 29.380 45.558 1.00 73.69 114 ASP A C 1
ATOM 852 O O . ASP A 1 114 ? -15.712 29.660 44.729 1.00 73.69 114 ASP A O 1
ATOM 856 N N . PHE A 1 115 ? -16.589 28.190 46.175 1.00 74.38 115 PHE A N 1
ATOM 857 C CA . PHE A 1 115 ? -15.635 27.124 45.859 1.00 74.38 115 PHE A CA 1
ATOM 858 C C . PHE A 1 115 ? -15.796 26.600 44.422 1.00 74.38 115 PHE A C 1
ATOM 860 O O . PHE A 1 115 ? -14.806 26.471 43.697 1.00 74.38 115 PHE A O 1
ATOM 867 N N . GLU A 1 116 ? -17.031 26.332 43.986 1.00 79.81 116 GLU A N 1
ATOM 868 C CA . GLU A 1 116 ? -17.303 25.853 42.626 1.00 79.81 116 GLU A CA 1
ATOM 869 C C . GLU A 1 116 ? -16.957 26.913 41.568 1.00 79.81 116 GLU A C 1
ATOM 871 O O . GLU A 1 116 ? -16.362 26.599 40.534 1.00 79.81 116 GLU A O 1
ATOM 876 N N . GLU A 1 117 ? -17.265 28.185 41.830 1.00 80.56 117 GLU A N 1
ATOM 877 C CA . GLU A 1 117 ? -16.907 29.294 40.946 1.00 80.56 117 GLU A CA 1
ATOM 878 C C . GLU A 1 117 ? -15.385 29.458 40.826 1.00 80.56 117 GLU A C 1
ATOM 880 O O . GLU A 1 117 ? -14.856 29.630 39.722 1.00 80.56 117 GLU A O 1
ATOM 885 N N . LYS A 1 118 ? -14.651 29.314 41.934 1.00 81.81 118 LYS A N 1
ATOM 886 C CA . LYS A 1 118 ? -13.184 29.373 41.942 1.00 81.81 118 LYS A CA 1
ATOM 887 C C . LYS A 1 118 ? -12.551 28.221 41.161 1.00 81.81 118 LYS A C 1
ATOM 889 O O . LYS A 1 118 ? -11.585 28.445 40.426 1.00 81.81 118 LYS A O 1
ATOM 894 N N . GLU A 1 119 ? -13.104 27.013 41.256 1.00 82.75 119 GLU A N 1
ATOM 895 C CA . GLU A 1 119 ? -12.680 25.875 40.430 1.00 82.75 119 GLU A CA 1
ATOM 896 C C . GLU A 1 119 ? -12.956 26.127 38.942 1.00 82.75 119 GLU A C 1
ATOM 898 O O . GLU A 1 119 ? -12.055 25.975 38.110 1.00 82.75 119 GLU A O 1
ATOM 903 N N . ARG A 1 120 ? -14.149 26.628 38.591 1.00 83.75 120 ARG A N 1
ATOM 904 C CA . ARG A 1 120 ? -14.476 27.014 37.206 1.00 83.75 120 ARG A CA 1
ATOM 905 C C . ARG A 1 120 ? -13.508 28.066 36.667 1.00 83.75 120 ARG A C 1
ATOM 907 O O . ARG A 1 120 ? -13.033 27.942 35.537 1.00 83.75 120 ARG A O 1
ATOM 914 N N . GLN A 1 121 ? -13.157 29.067 37.473 1.00 86.56 121 GLN A N 1
ATOM 915 C CA . GLN A 1 121 ? -12.204 30.104 37.085 1.00 86.56 121 GLN A CA 1
ATOM 916 C C . GLN A 1 121 ? -10.789 29.540 36.883 1.00 86.56 121 GLN A C 1
ATOM 918 O O . GLN A 1 121 ? -10.120 29.897 35.909 1.00 86.56 121 GLN A O 1
ATOM 923 N N . ARG A 1 122 ? -10.335 28.615 37.742 1.00 86.38 122 ARG A N 1
ATOM 924 C CA . ARG A 1 122 ? -9.046 27.928 37.556 1.00 86.38 122 ARG A CA 1
ATOM 925 C C . ARG A 1 122 ? -9.019 27.103 36.276 1.00 86.38 122 ARG A C 1
ATOM 927 O O . ARG A 1 122 ? -8.026 27.154 35.550 1.00 86.38 122 ARG A O 1
ATOM 934 N N . VAL A 1 123 ? -10.083 26.357 35.989 1.00 87.19 123 VAL A N 1
ATOM 935 C CA . VAL A 1 123 ? -10.192 25.564 34.757 1.00 87.19 123 VAL A CA 1
ATOM 936 C C . VAL A 1 123 ? -10.171 26.479 33.532 1.00 87.19 123 VAL A C 1
ATOM 938 O O . VAL A 1 123 ? -9.392 26.238 32.610 1.00 87.19 123 VAL A O 1
ATOM 941 N N . ALA A 1 124 ? -10.924 27.581 33.546 1.00 89.69 124 ALA A N 1
ATOM 942 C CA . ALA A 1 124 ? -10.929 28.552 32.453 1.00 89.69 124 ALA A CA 1
ATOM 943 C C . ALA A 1 124 ? -9.535 29.154 32.197 1.00 89.69 124 ALA A C 1
ATOM 945 O O . ALA A 1 124 ? -9.093 29.229 31.048 1.00 89.69 124 ALA A O 1
ATOM 946 N N . GLN A 1 125 ? -8.800 29.525 33.251 1.00 91.38 125 GLN A N 1
ATOM 947 C CA . GLN A 1 125 ? -7.434 30.037 33.108 1.00 91.38 125 GLN A CA 1
ATOM 948 C C . GLN A 1 125 ? -6.467 28.988 32.547 1.00 91.38 125 GLN A C 1
ATOM 950 O O . GLN A 1 125 ? -5.656 29.318 31.679 1.00 91.38 125 GLN A O 1
ATOM 955 N N . LYS A 1 126 ? -6.575 27.726 32.984 1.00 90.81 126 LYS A N 1
ATOM 956 C CA . LYS A 1 126 ? -5.765 26.624 32.440 1.00 90.81 126 LYS A CA 1
ATOM 957 C C . LYS A 1 126 ? -6.021 26.422 30.945 1.00 90.81 126 LYS A C 1
ATOM 959 O O . LYS A 1 126 ? -5.065 26.369 30.178 1.00 90.81 126 LYS A O 1
ATOM 964 N N . VAL A 1 127 ? -7.286 26.409 30.520 1.00 92.56 127 VAL A N 1
ATOM 965 C CA . VAL A 1 127 ? -7.660 26.253 29.102 1.00 92.56 127 VAL A CA 1
ATOM 966 C C . VAL A 1 127 ? -7.118 27.402 28.248 1.00 92.56 127 VAL A C 1
ATOM 968 O O . VAL A 1 127 ? -6.608 27.181 27.149 1.00 92.56 127 VAL A O 1
ATOM 971 N N . LEU A 1 128 ? -7.190 28.643 28.739 1.00 93.31 128 LEU A N 1
ATOM 972 C CA . LEU A 1 128 ? -6.641 29.797 28.020 1.00 93.31 128 LEU A CA 1
ATOM 973 C C . LEU A 1 128 ? -5.114 29.728 27.895 1.00 93.31 128 LEU A C 1
ATOM 975 O O . LEU A 1 128 ? -4.580 30.029 26.823 1.00 93.31 128 LEU A O 1
ATOM 979 N N . ALA A 1 129 ? -4.419 29.316 28.958 1.00 93.06 129 ALA A N 1
ATOM 980 C CA . ALA A 1 129 ? -2.970 29.145 28.948 1.00 93.06 129 ALA A CA 1
ATOM 981 C C . ALA A 1 129 ? -2.541 28.047 27.963 1.00 93.06 129 ALA A C 1
ATOM 983 O O . ALA A 1 129 ? -1.679 28.293 27.118 1.00 93.06 129 ALA A O 1
ATOM 984 N N . GLU A 1 130 ? -3.206 26.892 27.991 1.00 90.69 130 GLU A N 1
ATOM 985 C CA . GLU A 1 130 ? -2.943 25.779 27.074 1.00 90.69 130 GLU A CA 1
ATOM 986 C C . GLU A 1 130 ? -3.206 26.181 25.615 1.00 90.69 130 GLU A C 1
ATOM 988 O O . GLU A 1 130 ? -2.377 25.955 24.732 1.00 90.69 130 GLU A O 1
ATOM 993 N N . LYS A 1 131 ? -4.321 26.875 25.347 1.00 94.19 131 LYS A N 1
ATOM 994 C CA . LYS A 1 131 ? -4.639 27.378 24.003 1.00 94.19 131 LYS A CA 1
ATOM 995 C C . LYS A 1 131 ? -3.577 28.358 23.500 1.00 94.19 131 LYS A C 1
ATOM 997 O O . LYS A 1 131 ? -3.224 28.323 22.318 1.00 94.19 131 LYS A O 1
ATOM 1002 N N . LYS A 1 132 ? -3.069 29.238 24.370 1.00 94.56 132 LYS A N 1
ATOM 1003 C CA . LYS A 1 132 ? -1.993 30.179 24.027 1.00 94.56 132 LYS A CA 1
ATOM 1004 C C . LYS A 1 132 ? -0.688 29.438 23.737 1.00 94.56 132 LYS A C 1
ATOM 1006 O O . LYS A 1 132 ? -0.060 29.737 22.724 1.00 94.56 132 LYS A O 1
ATOM 1011 N N . GLN A 1 133 ? -0.322 28.461 24.565 1.00 95.31 133 GLN A N 1
ATOM 1012 C CA . GLN A 1 133 ? 0.867 27.634 24.363 1.00 95.31 133 GLN A CA 1
ATOM 1013 C C . GLN A 1 133 ? 0.796 26.881 23.029 1.00 95.31 133 GLN A C 1
ATOM 1015 O O . GLN A 1 133 ? 1.674 27.043 22.184 1.00 95.31 133 GLN A O 1
ATOM 1020 N N . LYS A 1 134 ? -0.303 26.165 22.770 1.00 95.12 134 LYS A N 1
ATOM 1021 C CA . LYS A 1 134 ? -0.510 25.424 21.517 1.00 95.12 134 LYS A CA 1
ATOM 1022 C C . LYS A 1 134 ? -0.451 26.328 20.283 1.00 95.12 134 LYS A C 1
ATOM 1024 O O . LYS A 1 134 ? 0.036 25.922 19.227 1.00 95.12 134 LYS A O 1
ATOM 1029 N N . LYS A 1 135 ? -0.932 27.573 20.396 1.00 96.38 135 LYS A N 1
ATOM 1030 C CA . LYS A 1 135 ? -0.815 28.573 19.324 1.00 96.38 135 LYS A CA 1
ATOM 1031 C C . LYS A 1 135 ? 0.647 28.949 19.063 1.00 96.38 135 LYS A C 1
ATOM 1033 O O . LYS A 1 135 ? 1.043 28.977 17.901 1.00 96.38 135 LYS A O 1
ATOM 1038 N N . GLN A 1 136 ? 1.425 29.215 20.113 1.00 96.69 136 GLN A N 1
ATOM 1039 C CA . GLN A 1 136 ? 2.846 29.560 19.997 1.00 96.69 136 GLN A CA 1
ATOM 1040 C C . GLN A 1 136 ? 3.667 28.402 19.420 1.00 96.69 136 GLN A C 1
ATOM 1042 O O . GLN A 1 136 ? 4.459 28.612 18.508 1.00 96.69 136 GLN A O 1
ATOM 1047 N N . GLU A 1 137 ? 3.431 27.172 19.878 1.00 95.88 137 GLU A N 1
ATOM 1048 C CA . GLU A 1 137 ? 4.097 25.977 19.345 1.00 95.88 137 GLU A CA 1
ATOM 1049 C C . GLU A 1 137 ? 3.806 25.789 17.853 1.00 95.88 137 GLU A C 1
ATOM 1051 O O . GLU A 1 137 ? 4.723 25.593 17.055 1.00 95.88 137 GLU A O 1
ATOM 1056 N N . ARG A 1 138 ? 2.539 25.933 17.441 1.00 97.25 138 ARG A N 1
ATOM 1057 C CA . ARG A 1 138 ? 2.156 25.871 16.023 1.00 97.25 138 ARG A CA 1
ATOM 1058 C C . ARG A 1 138 ? 2.866 26.939 15.193 1.00 97.25 138 ARG A C 1
ATOM 1060 O O . ARG A 1 138 ? 3.296 26.656 14.078 1.00 97.25 138 ARG A O 1
ATOM 1067 N N . GLU A 1 139 ? 2.953 28.161 15.706 1.00 96.25 139 GLU A N 1
ATOM 1068 C CA . GLU A 1 139 ? 3.634 29.264 15.024 1.00 96.25 139 GLU A CA 1
ATOM 1069 C C . GLU A 1 139 ? 5.136 28.991 14.873 1.00 96.25 139 GLU A C 1
ATOM 1071 O O . GLU A 1 139 ? 5.676 29.141 13.779 1.00 96.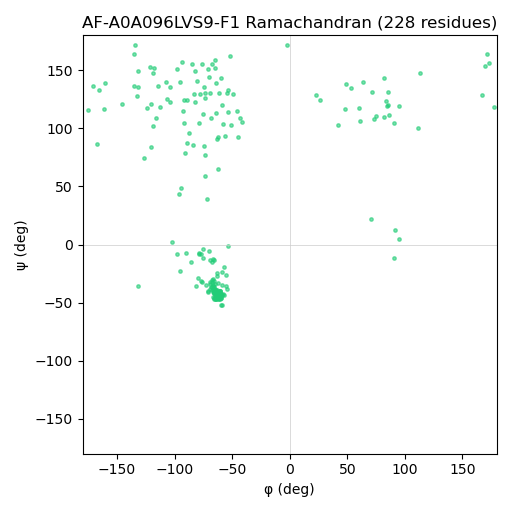25 139 GLU A O 1
ATOM 1076 N N . MET A 1 140 ? 5.786 28.489 15.924 1.00 96.38 140 MET A N 1
ATOM 1077 C CA . MET A 1 140 ? 7.194 28.082 15.894 1.00 96.38 140 MET A CA 1
ATOM 1078 C C . MET A 1 140 ? 7.454 26.975 14.864 1.00 96.38 140 MET A C 1
ATOM 1080 O O . MET A 1 140 ? 8.426 27.046 14.112 1.00 96.38 140 MET A O 1
ATOM 1084 N N . VAL A 1 141 ? 6.569 25.976 14.779 1.00 97.25 141 VAL A N 1
ATOM 1085 C CA . VAL A 1 141 ? 6.664 24.901 13.777 1.00 97.25 141 VAL A CA 1
AT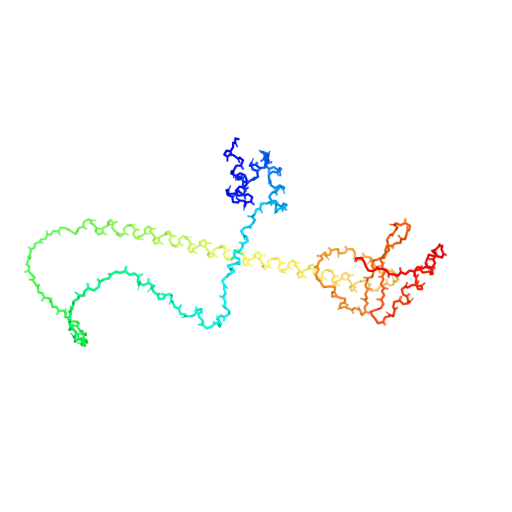OM 1086 C C . VAL A 1 141 ? 6.514 25.453 12.361 1.00 97.25 141 VAL A C 1
ATOM 1088 O O . VAL A 1 141 ? 7.318 25.129 11.490 1.00 97.25 141 VAL A O 1
ATOM 1091 N N . LEU A 1 142 ? 5.522 26.316 12.121 1.00 97.38 142 LEU A N 1
ATOM 1092 C CA . LEU A 1 142 ? 5.332 26.943 10.810 1.00 97.38 142 LEU A CA 1
ATOM 1093 C C . LEU A 1 142 ? 6.538 27.788 10.398 1.00 97.38 142 LEU A C 1
ATOM 1095 O O . LEU A 1 142 ? 6.939 27.743 9.235 1.00 97.38 142 LEU A O 1
ATOM 1099 N N . LYS A 1 143 ? 7.136 28.516 11.346 1.00 97.19 143 LYS A N 1
ATOM 1100 C CA . LYS A 1 143 ? 8.344 29.303 11.106 1.00 97.19 143 LYS A CA 1
ATOM 1101 C C . LYS A 1 143 ? 9.521 28.413 10.698 1.00 97.19 143 LYS A C 1
ATOM 1103 O O . LYS A 1 143 ? 10.137 28.685 9.673 1.00 97.19 143 LYS A O 1
ATOM 1108 N N . ARG A 1 144 ? 9.764 27.309 11.416 1.00 96.62 144 ARG A N 1
ATOM 1109 C CA . ARG A 1 144 ? 10.814 26.335 11.065 1.00 96.62 144 ARG A CA 1
ATOM 1110 C C . ARG A 1 144 ? 10.599 25.737 9.672 1.00 96.62 144 ARG A C 1
ATOM 1112 O O . ARG A 1 144 ? 11.528 25.704 8.881 1.00 96.62 144 ARG A O 1
ATOM 1119 N N . ILE A 1 145 ? 9.366 25.352 9.328 1.00 96.12 145 ILE A N 1
ATOM 1120 C CA . ILE A 1 145 ? 9.045 24.832 7.986 1.00 96.12 145 ILE A CA 1
ATOM 1121 C C . ILE A 1 145 ? 9.330 25.879 6.899 1.00 96.12 145 ILE A C 1
ATOM 1123 O O . ILE A 1 145 ? 9.812 25.536 5.820 1.00 96.12 145 ILE A O 1
ATOM 1127 N N . ALA A 1 146 ? 9.008 27.152 7.146 1.00 96.06 146 ALA A N 1
ATOM 1128 C CA . ALA A 1 146 ? 9.277 28.225 6.193 1.00 96.06 146 ALA A CA 1
ATOM 1129 C C . ALA A 1 146 ? 10.786 28.464 6.009 1.00 96.06 146 ALA A C 1
ATOM 1131 O O . ALA A 1 146 ? 11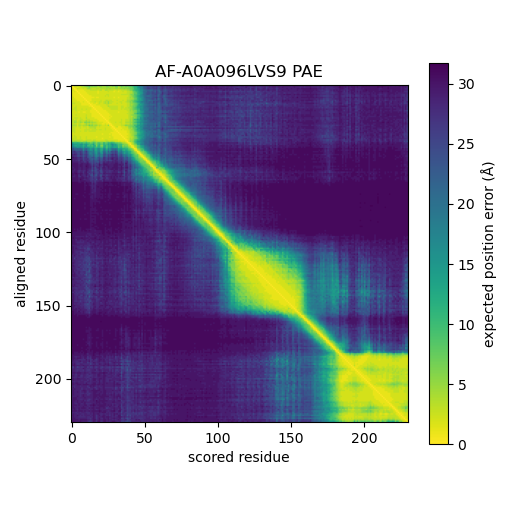.241 28.637 4.879 1.00 96.06 146 ALA A O 1
ATOM 1132 N N . GLU A 1 147 ? 11.558 28.426 7.096 1.00 95.19 147 GLU A N 1
ATOM 1133 C CA . GLU A 1 147 ? 13.022 28.516 7.069 1.00 95.19 147 GLU A CA 1
ATOM 1134 C C . GLU A 1 147 ? 13.646 27.328 6.319 1.00 95.19 147 GLU A C 1
ATOM 1136 O O . GLU A 1 147 ? 14.462 27.534 5.420 1.00 95.19 147 GLU A O 1
ATOM 1141 N N . ASP A 1 148 ? 13.197 26.100 6.586 1.00 91.81 148 ASP A N 1
ATOM 1142 C CA . ASP A 1 148 ? 13.640 24.892 5.878 1.00 91.81 148 ASP A CA 1
ATOM 1143 C C . ASP A 1 148 ? 13.322 24.973 4.377 1.00 91.81 148 ASP A C 1
ATOM 1145 O O . ASP A 1 148 ? 14.157 24.667 3.526 1.00 91.81 148 ASP A O 1
ATOM 1149 N N . ARG A 1 149 ? 12.129 25.463 4.017 1.00 93.75 149 ARG A N 1
ATOM 1150 C CA . ARG A 1 149 ? 11.768 25.700 2.611 1.00 93.75 149 ARG A CA 1
ATOM 1151 C C . ARG A 1 149 ? 12.666 26.748 1.961 1.00 93.75 149 ARG A C 1
ATOM 1153 O O . ARG A 1 149 ? 13.074 26.551 0.819 1.00 93.75 149 ARG A O 1
ATOM 1160 N N . LYS A 1 150 ? 12.979 27.843 2.660 1.00 93.38 150 LYS A N 1
ATOM 1161 C CA . LYS A 1 150 ? 13.854 28.903 2.144 1.00 93.38 150 LYS A CA 1
ATOM 1162 C C . LYS A 1 150 ? 15.280 28.393 1.940 1.00 93.38 150 LYS A C 1
ATOM 1164 O O . LYS A 1 150 ? 15.836 28.606 0.871 1.00 93.38 150 LYS A O 1
ATOM 1169 N N . THR A 1 151 ? 15.844 27.688 2.919 1.00 88.44 151 THR A N 1
ATOM 1170 C CA . THR A 1 151 ? 17.198 27.117 2.814 1.00 88.44 151 THR A CA 1
ATOM 1171 C C . THR A 1 151 ? 17.286 26.078 1.701 1.00 88.44 151 THR A C 1
ATOM 1173 O O . THR A 1 151 ? 18.257 26.079 0.949 1.00 88.44 151 THR A O 1
ATOM 1176 N N . PHE A 1 152 ? 16.258 25.239 1.527 1.00 83.25 152 PHE A N 1
ATOM 1177 C CA . PHE A 1 152 ? 16.182 24.301 0.406 1.00 83.25 152 PHE A CA 1
ATOM 1178 C C . PHE A 1 152 ? 16.119 25.025 -0.946 1.00 83.25 152 PHE A C 1
ATOM 1180 O O . PHE A 1 152 ? 16.828 24.649 -1.882 1.00 83.25 152 PHE A O 1
ATOM 1187 N N . GLN A 1 153 ? 15.312 26.086 -1.057 1.00 85.06 153 GLN A N 1
ATOM 1188 C CA . GLN A 1 153 ? 15.238 26.891 -2.278 1.00 85.06 153 GLN A CA 1
ATOM 1189 C C . GLN A 1 153 ? 16.548 27.625 -2.572 1.00 85.06 153 GLN A C 1
ATOM 1191 O O . GLN A 1 153 ? 16.973 27.625 -3.722 1.00 85.06 153 GLN A O 1
ATOM 1196 N N . GLU A 1 154 ? 17.209 28.195 -1.565 1.00 79.81 154 GLU A N 1
ATOM 1197 C CA . GLU A 1 154 ? 18.504 28.870 -1.710 1.00 79.81 154 GLU A CA 1
ATOM 1198 C C . GLU A 1 154 ? 19.600 27.891 -2.146 1.00 79.81 154 GLU A C 1
ATOM 1200 O O . GLU A 1 154 ? 20.358 28.192 -3.063 1.00 79.81 154 GLU A O 1
ATOM 1205 N N . LYS A 1 155 ? 19.618 26.667 -1.601 1.00 74.94 155 LYS A N 1
ATOM 1206 C CA . LYS A 1 155 ? 20.506 25.593 -2.079 1.00 74.94 155 LYS A CA 1
ATOM 1207 C C . LYS A 1 155 ? 20.195 25.151 -3.509 1.00 74.94 155 LYS A C 1
ATOM 1209 O O . LYS A 1 155 ? 21.113 24.816 -4.247 1.00 74.94 155 LYS A O 1
ATOM 1214 N N . SER A 1 156 ? 18.923 25.174 -3.904 1.00 64.94 156 SER A N 1
ATOM 1215 C CA . SER A 1 156 ? 18.496 24.802 -5.260 1.00 64.94 156 SER A CA 1
ATOM 1216 C C . SER A 1 156 ? 18.774 25.900 -6.297 1.00 64.94 156 SER A C 1
ATOM 1218 O O . SER A 1 156 ? 19.039 25.582 -7.449 1.00 64.94 156 SER A O 1
ATOM 1220 N N . HIS A 1 157 ? 18.741 27.182 -5.910 1.00 58.06 157 HIS A N 1
ATOM 1221 C CA . HIS A 1 157 ? 18.982 28.320 -6.815 1.00 58.06 157 HIS A CA 1
ATOM 1222 C C . HIS A 1 157 ? 20.437 28.822 -6.792 1.00 58.06 157 HIS A C 1
ATOM 1224 O O . HIS A 1 157 ? 20.886 29.422 -7.764 1.00 58.06 157 HIS A O 1
ATOM 1230 N N . GLY A 1 158 ? 21.196 28.563 -5.721 1.00 47.06 158 GLY A N 1
ATOM 1231 C CA . GLY A 1 158 ? 22.630 28.867 -5.623 1.00 47.06 158 GLY A CA 1
ATOM 1232 C C . GLY A 1 158 ? 23.537 27.861 -6.345 1.00 47.06 158 GLY A C 1
ATOM 1233 O O . GLY A 1 158 ? 24.734 28.096 -6.468 1.00 47.06 158 GLY A O 1
ATOM 1234 N N . GLY A 1 159 ? 22.974 26.758 -6.846 1.00 44.22 159 GLY A N 1
ATOM 1235 C CA . GLY A 1 159 ? 23.657 25.745 -7.652 1.00 44.22 159 GLY A CA 1
ATOM 1236 C C . GLY A 1 159 ? 23.476 25.943 -9.157 1.00 44.22 159 GLY A C 1
ATOM 1237 O O . GLY A 1 159 ? 23.198 24.981 -9.862 1.00 44.22 159 GLY A O 1
ATOM 1238 N N . SER A 1 160 ? 23.585 27.170 -9.673 1.00 43.66 160 SER A N 1
ATOM 1239 C CA . SER A 1 160 ? 23.667 27.393 -11.124 1.00 43.66 160 SER A CA 1
ATOM 1240 C C . SER A 1 160 ? 25.131 27.395 -11.558 1.00 43.66 160 SER A C 1
ATOM 1242 O O . SER A 1 160 ? 25.740 28.445 -11.753 1.00 43.66 160 SER A O 1
ATOM 1244 N N . GLY A 1 161 ? 25.694 26.197 -11.689 1.00 37.72 161 GLY A N 1
ATOM 1245 C CA . GLY A 1 161 ? 27.041 25.978 -12.199 1.00 37.72 161 GLY A CA 1
ATOM 1246 C C . GLY A 1 161 ? 27.276 24.507 -12.522 1.00 37.72 161 GLY A C 1
ATOM 1247 O O . GLY A 1 161 ? 27.774 23.792 -11.669 1.00 37.72 161 GLY A O 1
ATOM 1248 N N . ALA A 1 162 ? 26.903 24.127 -13.748 1.00 42.47 162 ALA A N 1
ATOM 1249 C CA . ALA A 1 162 ? 27.350 22.981 -14.549 1.00 42.47 162 ALA A CA 1
ATOM 1250 C C . ALA A 1 162 ? 27.305 21.541 -13.972 1.00 42.47 162 ALA A C 1
ATOM 1252 O O . ALA A 1 162 ? 27.817 21.228 -12.907 1.00 42.47 162 ALA A O 1
ATOM 1253 N N . ASP A 1 163 ? 26.793 20.660 -14.838 1.00 36.47 163 ASP A N 1
ATOM 1254 C CA . ASP A 1 163 ? 27.090 19.230 -14.975 1.00 36.47 163 ASP A CA 1
ATOM 1255 C C . ASP A 1 163 ? 26.430 18.169 -14.066 1.00 36.47 163 ASP A C 1
ATOM 1257 O O . ASP A 1 163 ? 26.822 17.883 -12.941 1.00 36.47 163 ASP A O 1
ATOM 1261 N N . THR A 1 164 ? 25.545 17.422 -14.744 1.00 42.47 164 THR A N 1
ATOM 1262 C CA . THR A 1 164 ? 25.282 15.969 -14.672 1.00 42.47 164 THR A CA 1
ATOM 1263 C C . THR A 1 164 ? 24.595 15.322 -13.456 1.00 42.47 164 THR A C 1
ATOM 1265 O O . THR A 1 164 ? 25.038 15.391 -12.319 1.00 42.47 164 THR A O 1
ATOM 1268 N N . ALA A 1 165 ? 23.587 14.512 -13.825 1.00 38.22 165 ALA A N 1
ATOM 1269 C CA . ALA A 1 165 ? 22.899 13.422 -13.116 1.00 38.22 165 ALA A CA 1
ATOM 1270 C C . ALA A 1 165 ? 21.753 13.786 -12.138 1.00 38.22 165 ALA A C 1
ATOM 1272 O O . ALA A 1 165 ? 21.959 14.513 -11.168 1.00 38.22 165 ALA A O 1
ATOM 1273 N N . PRO A 1 166 ? 20.532 13.232 -12.330 1.00 47.03 166 PRO A N 1
ATOM 1274 C CA . PRO A 1 166 ? 19.456 13.384 -11.358 1.00 47.03 166 PRO A CA 1
ATOM 1275 C C . PRO A 1 166 ? 19.664 12.424 -10.170 1.00 47.03 166 PRO A C 1
ATOM 1277 O O . PRO A 1 166 ? 19.841 11.220 -10.383 1.00 47.03 166 PRO A O 1
ATOM 1280 N N . PRO A 1 167 ? 19.600 12.904 -8.914 1.00 45.09 167 PRO A N 1
ATOM 1281 C CA . PRO A 1 167 ? 19.657 12.034 -7.753 1.00 45.09 167 PRO A CA 1
ATOM 1282 C C . PRO A 1 167 ? 18.337 11.272 -7.589 1.00 45.09 167 PRO A C 1
ATOM 1284 O O . PRO A 1 167 ? 17.243 11.840 -7.517 1.00 45.09 167 PRO A O 1
ATOM 1287 N N . SER A 1 168 ? 18.480 9.950 -7.513 1.00 42.75 168 SER A N 1
ATOM 1288 C CA . SER A 1 168 ? 17.482 8.992 -7.046 1.00 42.75 168 SER A CA 1
ATOM 1289 C C . SER A 1 168 ? 16.789 9.501 -5.777 1.00 42.75 168 SER A C 1
ATOM 1291 O O . SER A 1 168 ? 17.387 9.574 -4.706 1.00 42.75 168 SER A O 1
ATOM 1293 N N . SER A 1 169 ? 15.519 9.882 -5.906 1.00 42.75 169 SER A N 1
ATOM 1294 C CA . SER A 1 169 ? 14.661 10.227 -4.773 1.00 42.75 169 SER A CA 1
ATOM 1295 C C . SER A 1 169 ? 13.964 8.959 -4.286 1.00 42.75 169 SER A C 1
ATOM 1297 O O . SER A 1 169 ? 12.863 8.617 -4.727 1.00 42.75 169 SER A O 1
ATOM 1299 N N . GLU A 1 170 ? 14.628 8.239 -3.386 1.00 51.78 170 GLU A N 1
ATOM 1300 C CA . GLU A 1 170 ? 14.039 7.155 -2.603 1.00 51.78 170 GLU A CA 1
ATOM 1301 C C . GLU A 1 170 ? 13.138 7.747 -1.511 1.00 51.78 170 GLU A C 1
ATOM 1303 O O . GLU A 1 170 ? 13.542 7.987 -0.380 1.00 51.78 170 GLU A O 1
ATOM 1308 N N . GLY A 1 171 ? 11.892 8.038 -1.878 1.00 40.69 171 GLY A N 1
ATOM 1309 C CA . GLY A 1 171 ? 10.837 8.437 -0.950 1.00 40.69 171 GLY A CA 1
ATOM 1310 C C . GLY A 1 171 ? 9.678 7.456 -1.038 1.00 40.69 171 GLY A C 1
ATOM 1311 O O . GLY A 1 171 ? 8.727 7.678 -1.784 1.00 40.69 171 GLY A O 1
ATOM 1312 N N . GLN A 1 172 ? 9.770 6.344 -0.310 1.00 52.75 172 GLN A N 1
ATOM 1313 C CA . GLN A 1 172 ? 8.699 5.357 -0.195 1.00 52.75 172 GLN A CA 1
ATOM 1314 C C . GLN A 1 172 ? 7.515 5.952 0.582 1.00 52.75 172 GLN A C 1
ATOM 1316 O O . GLN A 1 172 ? 7.566 6.1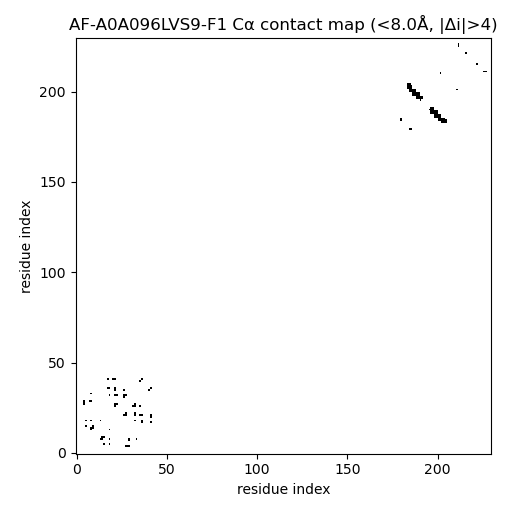15 1.799 1.00 52.75 172 GLN A O 1
ATOM 1321 N N . LYS A 1 173 ? 6.408 6.224 -0.112 1.00 51.78 173 LYS A N 1
ATOM 1322 C CA . LYS A 1 173 ? 5.073 6.234 0.497 1.00 51.78 173 LYS A CA 1
ATOM 1323 C C . LYS A 1 173 ? 4.247 5.133 -0.149 1.00 51.78 173 LYS A C 1
ATOM 1325 O O . LYS A 1 173 ? 3.895 5.194 -1.323 1.00 51.78 173 LYS A O 1
ATOM 1330 N N . LEU A 1 174 ? 4.015 4.097 0.645 1.00 52.91 174 LEU A N 1
ATOM 1331 C CA . LEU A 1 174 ? 3.143 2.975 0.346 1.00 52.91 174 LEU A CA 1
ATOM 1332 C C . LEU A 1 174 ? 1.684 3.455 0.338 1.00 52.91 174 LEU A C 1
ATOM 1334 O O . LEU A 1 174 ? 1.237 4.076 1.299 1.00 52.91 174 LEU A O 1
ATOM 1338 N N . GLY A 1 175 ? 0.954 3.099 -0.720 1.00 49.12 175 GLY A N 1
ATOM 1339 C CA . GLY A 1 175 ? -0.504 2.986 -0.699 1.00 49.12 175 GLY A CA 1
ATOM 1340 C C . GLY A 1 175 ? -1.301 4.205 -1.174 1.00 49.12 175 GLY A C 1
ATOM 1341 O O . GLY A 1 175 ? -1.305 5.254 -0.542 1.00 49.12 175 GLY A O 1
ATOM 1342 N N . GLY A 1 176 ? -2.082 3.990 -2.240 1.00 46.28 176 GLY A N 1
ATOM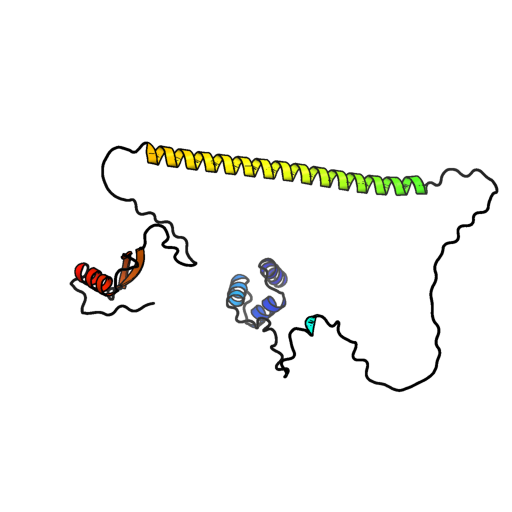 1343 C CA . GLY A 1 176 ? -3.261 4.797 -2.579 1.00 46.28 176 GLY A CA 1
ATOM 1344 C C . GLY A 1 176 ? -3.109 5.651 -3.836 1.00 46.28 176 GLY A C 1
ATOM 1345 O O . GLY A 1 176 ? -2.536 6.726 -3.768 1.00 46.28 176 GLY A O 1
ATOM 1346 N N . LYS A 1 177 ? -3.670 5.153 -4.954 1.00 51.94 177 LYS A N 1
ATOM 1347 C CA . LYS A 1 177 ? -3.781 5.766 -6.299 1.00 51.94 177 LYS A CA 1
ATOM 1348 C C . LYS A 1 177 ? -2.522 6.499 -6.771 1.00 51.94 177 LYS A C 1
ATOM 1350 O O . LYS A 1 177 ? -2.277 7.640 -6.405 1.00 51.94 177 LYS A O 1
ATOM 1355 N N . VAL A 1 178 ? -1.770 5.845 -7.659 1.00 54.28 178 VAL A N 1
ATOM 1356 C CA . VAL A 1 178 ? -0.595 6.410 -8.336 1.00 54.28 178 VAL A CA 1
ATOM 1357 C C . VAL A 1 178 ? -0.995 7.693 -9.073 1.00 54.28 178 VAL A C 1
ATOM 1359 O O . VAL A 1 178 ? -1.476 7.661 -10.200 1.00 54.28 178 VAL A O 1
ATOM 1362 N N . GLN A 1 179 ? -0.826 8.837 -8.417 1.00 48.69 179 GLN A N 1
ATOM 1363 C CA . GLN A 1 179 ? -0.942 10.142 -9.038 1.00 48.69 179 GLN A CA 1
ATOM 1364 C C . GLN A 1 179 ? 0.418 10.449 -9.672 1.00 48.69 179 GLN A C 1
ATOM 1366 O O . GLN A 1 179 ? 1.284 11.068 -9.063 1.00 48.69 179 GLN A O 1
ATOM 1371 N N . THR A 1 180 ? 0.623 9.976 -10.902 1.00 57.00 180 THR A N 1
ATOM 1372 C CA . THR A 1 180 ? 1.778 10.284 -11.768 1.00 57.00 180 THR A CA 1
ATOM 1373 C C . THR A 1 180 ? 1.719 11.728 -12.299 1.00 57.00 180 THR A C 1
ATOM 1375 O O . THR A 1 180 ? 1.960 11.984 -13.472 1.00 57.00 180 THR A O 1
ATOM 1378 N N . ASN A 1 181 ? 1.298 12.695 -11.480 1.00 55.53 181 ASN A N 1
ATOM 1379 C CA . ASN A 1 181 ? 0.847 14.013 -11.944 1.00 55.53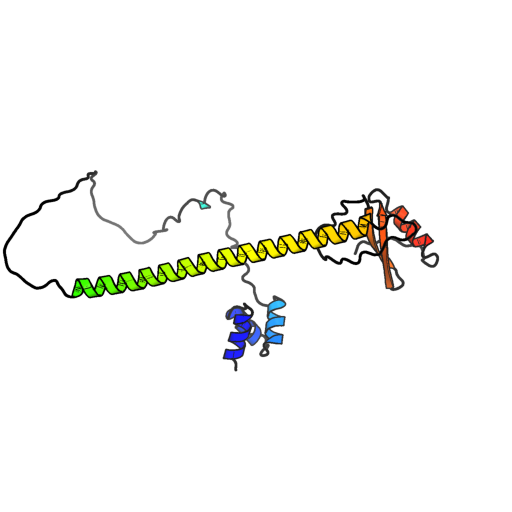 181 ASN A CA 1
ATOM 1380 C C . ASN A 1 181 ? 1.946 15.085 -11.939 1.00 55.53 181 ASN A C 1
ATOM 1382 O O . ASN A 1 181 ? 1.727 16.190 -11.462 1.00 55.53 181 ASN A O 1
ATOM 1386 N N . VAL A 1 182 ? 3.120 14.785 -12.488 1.00 57.59 182 VAL A N 1
ATOM 1387 C CA . VAL A 1 182 ? 4.041 15.868 -12.889 1.00 57.59 182 VAL A CA 1
ATOM 1388 C C . VAL A 1 182 ? 4.562 15.629 -14.302 1.00 57.59 182 VAL A C 1
ATOM 1390 O O . VAL A 1 182 ? 4.586 16.557 -15.100 1.00 57.59 182 VAL A O 1
ATOM 1393 N N . ASP A 1 183 ? 4.792 14.368 -14.667 1.00 67.38 183 ASP A N 1
ATOM 1394 C CA . ASP A 1 183 ? 5.207 13.963 -16.006 1.00 67.38 183 ASP A CA 1
ATOM 1395 C C . ASP A 1 183 ? 4.313 12.787 -16.421 1.00 67.38 183 ASP A C 1
ATOM 1397 O O . ASP A 1 183 ? 4.196 11.853 -15.631 1.00 67.38 183 ASP A O 1
ATOM 1401 N N . ASN A 1 184 ? 3.663 12.820 -17.594 1.00 85.62 184 ASN A N 1
ATOM 1402 C CA . ASN A 1 184 ? 2.744 11.782 -18.114 1.00 85.62 184 ASN A CA 1
ATOM 1403 C C . ASN A 1 184 ? 3.445 10.422 -18.336 1.00 85.62 184 ASN A C 1
ATOM 1405 O O . ASN A 1 184 ? 3.601 9.937 -19.455 1.00 85.62 184 ASN A O 1
ATOM 1409 N N . ASN A 1 185 ? 3.902 9.811 -17.251 1.00 89.06 185 ASN A N 1
ATOM 1410 C CA . ASN A 1 185 ? 4.762 8.646 -17.201 1.00 89.06 185 ASN A CA 1
ATOM 1411 C C . ASN A 1 185 ? 4.217 7.675 -16.157 1.00 89.06 185 ASN A C 1
ATOM 1413 O O . ASN A 1 185 ? 3.874 8.069 -15.045 1.00 89.06 185 ASN A O 1
ATOM 1417 N N . CYS A 1 186 ? 4.181 6.393 -16.488 1.00 88.56 186 CYS A N 1
ATOM 1418 C CA . CYS A 1 186 ? 3.930 5.314 -15.552 1.00 88.56 186 CYS A CA 1
ATOM 1419 C C . CYS A 1 186 ? 5.255 4.689 -15.103 1.00 88.56 186 CYS A C 1
ATOM 1421 O O . CYS A 1 186 ? 6.260 4.698 -15.812 1.00 88.56 186 CYS A O 1
ATOM 1423 N N . ILE A 1 187 ? 5.274 4.159 -13.882 1.00 91.81 187 ILE A N 1
ATOM 1424 C CA . ILE A 1 187 ? 6.431 3.431 -13.363 1.00 91.81 187 ILE A CA 1
ATOM 1425 C C . ILE A 1 187 ? 6.018 1.977 -13.203 1.00 91.81 187 ILE A C 1
ATOM 1427 O O . ILE A 1 187 ? 5.106 1.685 -12.430 1.00 91.81 187 ILE A O 1
ATOM 1431 N N . LEU A 1 188 ? 6.687 1.083 -13.924 1.00 92.75 188 LEU A N 1
ATOM 1432 C CA . LEU A 1 188 ? 6.425 -0.350 -13.889 1.00 92.75 188 LEU A CA 1
ATOM 1433 C C . LEU A 1 188 ? 7.503 -1.051 -13.067 1.00 92.75 188 LEU A C 1
ATOM 1435 O O . LEU A 1 188 ? 8.693 -0.772 -13.211 1.00 92.75 188 LEU A O 1
ATOM 1439 N N . MET A 1 189 ? 7.078 -1.967 -12.202 1.00 94.75 189 MET A N 1
ATOM 1440 C CA . MET A 1 189 ? 7.963 -2.912 -11.529 1.00 94.75 189 MET A CA 1
ATOM 1441 C C . MET A 1 189 ? 7.800 -4.268 -12.210 1.00 94.75 189 MET A C 1
ATOM 1443 O O . MET A 1 189 ? 6.688 -4.778 -12.302 1.00 94.75 189 MET A O 1
ATOM 1447 N N . ILE A 1 190 ? 8.893 -4.821 -12.721 1.00 94.00 190 ILE A N 1
ATOM 1448 C CA . ILE A 1 190 ? 8.884 -5.975 -13.617 1.00 94.00 190 ILE A CA 1
ATOM 1449 C C . ILE A 1 190 ? 9.764 -7.054 -13.006 1.00 94.00 190 ILE A C 1
ATOM 1451 O O . ILE A 1 190 ? 10.963 -6.849 -12.821 1.00 94.00 190 ILE A O 1
ATOM 1455 N N . ARG A 1 191 ? 9.161 -8.199 -12.689 1.00 94.88 191 ARG A N 1
ATOM 1456 C CA . ARG A 1 191 ? 9.865 -9.381 -12.192 1.00 94.88 191 ARG A CA 1
ATOM 1457 C C . ARG A 1 191 ? 10.295 -10.248 -13.370 1.00 94.88 191 ARG A C 1
ATOM 1459 O O . ARG A 1 191 ? 9.467 -10.644 -14.186 1.00 94.88 191 ARG A O 1
ATOM 1466 N N . LEU A 1 192 ? 11.586 -10.539 -13.441 1.00 92.81 192 LEU A N 1
ATOM 1467 C CA . LEU A 1 192 ? 12.178 -11.398 -14.454 1.00 92.81 192 LEU A CA 1
ATOM 1468 C C . LEU A 1 192 ? 12.084 -12.880 -14.056 1.00 92.81 192 LEU A C 1
ATOM 1470 O O . LEU A 1 192 ? 12.069 -13.196 -12.862 1.00 92.81 192 LEU A O 1
ATOM 1474 N N . PRO A 1 193 ? 12.109 -13.808 -15.033 1.00 91.81 193 PRO A N 1
ATOM 1475 C CA . PRO A 1 193 ? 12.209 -15.245 -14.764 1.00 91.81 193 PRO A CA 1
ATOM 1476 C C . PRO A 1 193 ? 13.469 -15.646 -13.983 1.00 91.81 193 PRO A C 1
ATOM 1478 O O . PRO A 1 193 ? 13.456 -16.658 -13.292 1.00 91.81 193 PRO A O 1
ATOM 1481 N N . SER A 1 194 ? 14.538 -14.841 -14.047 1.00 89.62 194 SER A N 1
ATOM 1482 C CA . SER A 1 194 ? 15.756 -15.018 -13.241 1.00 89.62 194 SER A CA 1
ATOM 1483 C C . SER A 1 194 ? 15.532 -14.806 -11.737 1.00 89.62 194 SER A C 1
ATOM 1485 O O . SER A 1 194 ? 16.408 -15.123 -10.940 1.00 89.62 194 SER A O 1
ATOM 1487 N N . GLY A 1 195 ? 14.379 -14.259 -11.337 1.00 91.12 195 GLY A N 1
ATOM 1488 C CA . GLY A 1 195 ? 14.079 -13.856 -9.962 1.00 91.12 195 GLY A CA 1
ATOM 1489 C C . GLY A 1 195 ? 14.452 -12.404 -9.653 1.00 91.12 195 GLY A C 1
ATOM 1490 O O . GLY A 1 195 ? 14.004 -11.863 -8.642 1.00 91.12 195 GLY A O 1
ATOM 1491 N N . GLU A 1 196 ? 15.203 -11.746 -10.536 1.00 91.12 196 GLU A N 1
ATOM 1492 C CA . GLU A 1 196 ? 15.499 -10.318 -10.441 1.00 91.12 196 GLU A CA 1
ATOM 1493 C C . GLU A 1 196 ? 14.232 -9.482 -10.662 1.00 91.12 196 GLU A C 1
ATOM 1495 O O . GLU A 1 196 ? 13.267 -9.911 -11.295 1.00 91.12 196 GLU A O 1
ATOM 1500 N N . SER A 1 197 ? 14.205 -8.266 -10.126 1.00 92.62 197 SER A N 1
ATOM 1501 C CA . SER A 1 197 ? 13.117 -7.317 -10.367 1.00 92.62 197 SER A CA 1
ATOM 1502 C C . SER A 1 197 ? 13.700 -5.967 -10.742 1.00 92.62 197 SER A C 1
ATOM 1504 O O . SER A 1 197 ? 14.638 -5.497 -10.105 1.00 92.62 197 SER A O 1
ATOM 1506 N N . MET A 1 198 ? 13.136 -5.337 -11.766 1.00 91.69 198 MET A N 1
ATOM 1507 C CA . MET A 1 198 ? 13.543 -4.010 -12.214 1.00 91.69 198 MET A CA 1
ATOM 1508 C C . MET A 1 198 ? 12.394 -3.020 -12.080 1.00 91.69 198 MET A C 1
ATOM 1510 O O . MET A 1 198 ? 11.224 -3.389 -12.173 1.00 91.69 198 MET A O 1
ATOM 1514 N N . ARG A 1 199 ? 12.730 -1.746 -11.884 1.00 94.06 199 ARG A N 1
ATOM 1515 C CA . ARG A 1 199 ? 11.768 -0.646 -11.832 1.00 94.06 199 ARG A CA 1
ATOM 1516 C C . ARG A 1 199 ? 12.105 0.353 -12.926 1.00 94.06 199 ARG A C 1
ATOM 1518 O O . ARG A 1 199 ? 13.199 0.903 -12.941 1.00 94.06 199 ARG A O 1
ATOM 1525 N N . GLU A 1 200 ? 11.158 0.578 -13.818 1.00 92.44 200 GLU A N 1
ATOM 1526 C CA . GLU A 1 200 ? 11.358 1.320 -15.059 1.00 92.44 200 GLU A CA 1
ATOM 1527 C C . GLU A 1 200 ? 10.279 2.374 -15.259 1.00 92.44 200 GLU A C 1
ATOM 1529 O O . GLU A 1 200 ? 9.148 2.208 -14.795 1.00 92.44 200 GLU A O 1
ATOM 1534 N N . ARG A 1 201 ? 10.638 3.469 -15.932 1.00 92.75 201 ARG A N 1
ATOM 1535 C CA . ARG A 1 201 ? 9.711 4.562 -16.232 1.00 92.75 201 ARG A CA 1
ATOM 1536 C C . ARG A 1 201 ? 9.362 4.507 -17.708 1.00 92.75 201 ARG A C 1
ATOM 1538 O O . ARG A 1 201 ? 10.241 4.589 -18.555 1.00 92.75 201 ARG A O 1
ATOM 1545 N N . PHE A 1 202 ? 8.074 4.444 -17.999 1.00 92.56 202 PHE A N 1
ATOM 1546 C CA . PHE A 1 202 ? 7.549 4.475 -19.354 1.00 92.56 202 PHE A CA 1
ATOM 1547 C C . PHE A 1 202 ? 6.603 5.657 -19.502 1.00 92.56 202 PHE A C 1
ATOM 1549 O O . PHE A 1 202 ? 5.985 6.085 -18.531 1.00 92.56 202 PHE A O 1
ATOM 1556 N N . SER A 1 203 ? 6.470 6.186 -20.714 1.00 91.62 203 SER A N 1
ATOM 1557 C CA . SER A 1 203 ? 5.408 7.153 -20.987 1.00 91.62 203 SER A CA 1
ATOM 1558 C C . SER A 1 203 ? 4.046 6.478 -20.826 1.00 91.62 203 SER A C 1
ATOM 1560 O O . SER A 1 203 ? 3.868 5.334 -21.244 1.00 91.62 203 SER A O 1
ATOM 1562 N N . ALA A 1 204 ? 3.087 7.181 -20.223 1.00 90.19 204 ALA A N 1
ATOM 1563 C CA . ALA A 1 204 ? 1.732 6.666 -20.033 1.00 90.19 204 ALA A CA 1
ATOM 1564 C C . ALA A 1 204 ? 1.009 6.408 -21.369 1.00 90.19 204 ALA A C 1
ATOM 1566 O O . ALA A 1 204 ? 0.135 5.546 -21.428 1.00 90.19 204 ALA A O 1
ATOM 1567 N N . ASP A 1 205 ? 1.420 7.104 -22.432 1.00 90.31 205 ASP A N 1
ATOM 1568 C CA . ASP A 1 205 ? 0.865 6.967 -23.782 1.00 90.31 205 ASP A CA 1
ATOM 1569 C C . ASP A 1 205 ? 1.596 5.902 -24.621 1.00 90.31 205 ASP A C 1
ATOM 1571 O O . ASP A 1 205 ? 1.176 5.571 -25.734 1.00 90.31 205 ASP A O 1
ATOM 1575 N N . ALA A 1 206 ? 2.704 5.349 -24.112 1.00 90.38 206 ALA A N 1
ATOM 1576 C CA . ALA A 1 206 ? 3.460 4.332 -24.827 1.00 90.38 206 ALA A CA 1
ATOM 1577 C C . ALA A 1 206 ? 2.723 2.979 -24.802 1.00 90.38 206 ALA A C 1
ATOM 1579 O O . ALA A 1 206 ? 2.265 2.525 -23.750 1.00 90.38 206 ALA A O 1
ATOM 1580 N N . PRO A 1 207 ? 2.642 2.270 -25.941 1.00 93.50 207 PRO A N 1
ATOM 1581 C CA . PRO A 1 207 ? 2.027 0.951 -25.983 1.00 93.50 207 PRO A CA 1
ATOM 1582 C C . PRO A 1 207 ? 2.899 -0.090 -25.265 1.00 93.50 207 PRO A C 1
ATOM 1584 O O . PRO A 1 207 ? 4.127 -0.022 -25.317 1.00 93.50 207 PRO A O 1
ATOM 1587 N N . LEU A 1 208 ? 2.278 -1.136 -24.705 1.00 91.94 208 LEU A N 1
ATOM 1588 C CA . LEU A 1 208 ? 2.979 -2.218 -23.988 1.00 91.94 208 LEU A CA 1
ATOM 1589 C C . LEU A 1 208 ? 4.084 -2.904 -24.808 1.00 91.94 208 LEU A C 1
ATOM 1591 O O . LEU A 1 208 ? 5.054 -3.393 -24.236 1.00 91.94 208 LEU A O 1
ATOM 1595 N N . ARG A 1 209 ? 3.992 -2.899 -26.145 1.00 93.81 209 ARG A N 1
ATOM 1596 C CA . ARG A 1 209 ? 5.067 -3.393 -27.026 1.00 93.81 209 ARG A CA 1
ATOM 1597 C C . ARG A 1 209 ? 6.412 -2.702 -26.768 1.00 93.81 209 ARG A C 1
ATOM 1599 O O . ARG A 1 209 ? 7.439 -3.362 -26.823 1.00 93.81 209 ARG A O 1
ATOM 1606 N N . SER A 1 210 ? 6.397 -1.410 -26.431 1.00 93.12 210 SER A N 1
ATOM 1607 C CA . SER A 1 210 ? 7.607 -0.644 -26.114 1.00 93.12 210 SER A CA 1
ATOM 1608 C C . SER A 1 210 ? 8.263 -1.152 -24.829 1.00 93.12 210 SER A C 1
ATOM 1610 O O . SER A 1 210 ? 9.484 -1.234 -24.755 1.00 93.12 210 SER A O 1
ATOM 1612 N N . VAL A 1 211 ? 7.462 -1.585 -23.851 1.00 93.44 211 VAL A N 1
ATOM 1613 C CA . VAL A 1 211 ? 7.957 -2.216 -22.619 1.00 93.44 211 VAL A CA 1
ATOM 1614 C C . VAL A 1 211 ? 8.644 -3.547 -22.933 1.00 93.44 211 VAL A C 1
ATOM 1616 O O . VAL A 1 211 ? 9.731 -3.814 -22.428 1.00 93.44 211 VAL A O 1
ATOM 1619 N N . VAL A 1 212 ? 8.042 -4.375 -23.794 1.00 93.81 212 VAL A N 1
ATOM 1620 C CA . VAL A 1 212 ? 8.610 -5.673 -24.206 1.00 93.81 212 VAL A CA 1
ATOM 1621 C C . VAL A 1 212 ? 9.936 -5.494 -24.947 1.00 93.81 212 VAL A C 1
ATOM 1623 O O . VAL A 1 212 ? 10.907 -6.190 -24.646 1.00 93.81 212 VAL A O 1
ATOM 1626 N N . GLU A 1 213 ? 10.000 -4.547 -25.883 1.00 94.25 213 GLU A N 1
ATOM 1627 C CA . GLU A 1 213 ? 11.222 -4.215 -26.620 1.00 94.25 213 GLU A CA 1
ATOM 1628 C C . GLU A 1 213 ? 12.330 -3.730 -25.679 1.00 94.25 213 GLU A C 1
ATOM 1630 O O . GLU A 1 213 ? 13.457 -4.218 -25.743 1.00 94.25 213 GLU A O 1
ATOM 1635 N N . HIS A 1 214 ? 11.987 -2.847 -24.738 1.00 94.12 214 HIS A N 1
ATOM 1636 C CA . HIS A 1 214 ? 12.922 -2.328 -23.741 1.00 94.12 214 HIS A CA 1
ATOM 1637 C C . HIS A 1 214 ? 13.533 -3.432 -22.871 1.00 94.12 214 HIS A C 1
ATOM 1639 O O . HIS A 1 214 ? 14.748 -3.479 -22.670 1.00 94.12 214 HIS A O 1
ATOM 1645 N N . ILE A 1 215 ? 12.703 -4.360 -22.386 1.00 94.00 215 ILE A N 1
ATOM 1646 C CA . ILE A 1 215 ? 13.173 -5.514 -21.608 1.00 94.00 215 ILE A CA 1
ATOM 1647 C C . ILE A 1 215 ? 14.069 -6.408 -22.469 1.00 94.00 215 ILE A C 1
ATOM 1649 O O . ILE A 1 215 ? 15.125 -6.829 -22.003 1.00 94.00 215 ILE A O 1
ATOM 1653 N N . SER A 1 216 ? 13.677 -6.672 -23.717 1.00 93.06 216 SER A N 1
ATOM 1654 C CA . SER A 1 216 ? 14.431 -7.540 -24.633 1.00 93.06 216 SER A CA 1
ATOM 1655 C C . SER A 1 216 ? 15.808 -6.959 -24.969 1.00 93.06 216 SER A C 1
ATOM 1657 O O . SER A 1 216 ? 16.791 -7.693 -25.012 1.00 93.06 216 SER A O 1
ATOM 1659 N N . GLY A 1 217 ? 15.905 -5.636 -25.147 1.00 92.50 217 GLY A N 1
ATOM 1660 C CA . GLY A 1 217 ? 17.175 -4.950 -25.389 1.00 92.50 217 GLY A CA 1
ATOM 1661 C C . GLY A 1 217 ? 18.103 -4.955 -24.172 1.00 92.50 217 GLY A C 1
ATOM 1662 O O . GLY A 1 217 ? 19.314 -5.108 -24.318 1.00 92.50 217 GLY A O 1
ATOM 1663 N N . ARG A 1 218 ? 17.547 -4.830 -22.961 1.00 91.81 218 ARG A N 1
ATOM 1664 C CA . ARG A 1 218 ? 18.334 -4.886 -21.720 1.00 91.81 218 ARG A CA 1
ATOM 1665 C C . ARG A 1 218 ? 18.740 -6.311 -21.340 1.00 91.81 218 ARG A C 1
ATOM 1667 O O . ARG A 1 218 ? 19.805 -6.503 -20.759 1.00 91.81 218 ARG A O 1
ATOM 1674 N N . HIS A 1 219 ? 17.908 -7.298 -21.657 1.00 91.50 219 HIS A N 1
ATOM 1675 C CA . HIS A 1 219 ? 18.114 -8.696 -21.294 1.00 91.50 219 HIS A CA 1
ATOM 1676 C C . HIS A 1 219 ? 18.028 -9.603 -22.531 1.00 91.50 219 HIS A C 1
ATOM 1678 O O . HIS A 1 219 ? 17.054 -10.341 -22.695 1.00 91.50 219 HIS A O 1
ATOM 1684 N N . PRO A 1 220 ? 19.067 -9.602 -23.388 1.00 88.88 220 PRO A N 1
ATOM 1685 C CA . PRO A 1 220 ? 19.073 -10.370 -24.635 1.00 88.88 220 PRO A CA 1
ATOM 1686 C C . PRO A 1 220 ? 19.098 -11.891 -24.420 1.00 88.88 220 PRO A C 1
ATOM 1688 O O . PRO A 1 220 ? 18.832 -12.650 -25.346 1.00 88.88 220 PRO A O 1
ATOM 1691 N N . SER A 1 221 ? 19.418 -12.355 -23.209 1.00 89.19 221 SER A N 1
ATOM 1692 C CA . SER A 1 221 ? 19.368 -13.771 -22.834 1.00 89.19 221 SER A CA 1
ATOM 1693 C C . SER A 1 221 ? 17.954 -14.275 -22.526 1.00 89.19 221 SER A C 1
ATOM 1695 O O . SER A 1 221 ? 17.770 -15.479 -22.334 1.00 89.19 221 SER A O 1
ATOM 1697 N N . LEU A 1 222 ? 16.950 -13.392 -22.457 1.00 88.31 222 LEU A N 1
ATOM 1698 C CA . LEU A 1 222 ? 15.570 -13.802 -22.221 1.00 88.31 222 LEU A CA 1
ATOM 1699 C C . LEU A 1 222 ? 14.981 -14.451 -23.473 1.00 88.31 222 LEU A C 1
ATOM 1701 O O . LEU A 1 222 ? 15.020 -13.903 -24.571 1.00 88.31 222 LEU A O 1
ATOM 1705 N N . SER A 1 223 ? 14.378 -15.622 -23.280 1.00 89.62 223 SER A N 1
ATOM 1706 C CA . SER A 1 223 ? 13.519 -16.237 -24.293 1.00 89.62 223 SER A CA 1
ATOM 1707 C C . SER A 1 223 ? 12.275 -15.372 -24.542 1.00 89.62 223 SER A C 1
ATOM 1709 O O . SER A 1 223 ? 11.900 -14.601 -23.655 1.00 89.62 223 SER A O 1
ATOM 1711 N N . PRO A 1 224 ? 11.598 -15.506 -25.700 1.00 91.62 224 PRO A N 1
ATOM 1712 C CA . PRO A 1 224 ? 10.351 -14.794 -25.970 1.00 91.62 224 PRO A CA 1
ATOM 1713 C C . PRO A 1 224 ? 9.354 -14.935 -24.812 1.00 91.62 224 PRO A C 1
ATOM 1715 O O . PRO A 1 224 ? 9.096 -16.044 -24.344 1.00 91.62 224 PRO A O 1
ATOM 1718 N N . PHE A 1 225 ? 8.813 -13.812 -24.341 1.00 92.31 225 PHE A N 1
ATOM 1719 C CA . PHE A 1 225 ? 8.011 -13.750 -23.119 1.00 92.31 225 PHE A CA 1
ATOM 1720 C C . PHE A 1 225 ? 6.742 -12.911 -23.305 1.00 92.31 225 PHE A C 1
ATOM 1722 O O . PHE A 1 225 ? 6.618 -12.112 -24.233 1.00 92.31 225 PHE A O 1
ATOM 1729 N N . SER A 1 226 ? 5.803 -13.078 -22.377 1.00 92.69 226 SER A N 1
ATOM 1730 C CA . SER A 1 226 ? 4.590 -12.268 -22.250 1.00 92.69 226 SER A CA 1
ATOM 1731 C C . SER A 1 226 ? 4.569 -11.555 -20.902 1.00 92.69 226 SER A C 1
ATOM 1733 O O . SER A 1 226 ? 5.036 -12.099 -19.902 1.00 92.69 226 SER A O 1
ATOM 1735 N N . LEU A 1 227 ? 3.989 -10.358 -20.854 1.00 92.81 227 LEU A N 1
ATOM 1736 C CA . LEU A 1 227 ? 3.816 -9.612 -19.609 1.00 92.81 227 LEU A CA 1
ATOM 1737 C C . LEU A 1 227 ? 2.556 -10.089 -18.878 1.00 92.81 227 LEU A C 1
ATOM 1739 O O . LEU A 1 227 ? 1.479 -10.136 -19.470 1.00 92.81 227 LEU A O 1
ATOM 1743 N N . LEU A 1 228 ? 2.698 -10.409 -17.593 1.00 92.75 228 LEU A N 1
ATOM 1744 C CA . LEU A 1 228 ? 1.593 -10.752 -16.700 1.00 92.75 228 LEU A CA 1
ATOM 1745 C C . LEU A 1 228 ? 1.471 -9.678 -15.616 1.00 92.75 228 LEU A C 1
ATOM 1747 O O . LEU A 1 228 ? 2.477 -9.250 -15.050 1.00 92.75 228 LEU A O 1
ATOM 1751 N N . GLN A 1 229 ? 0.242 -9.253 -15.327 1.00 89.94 229 GLN A N 1
ATOM 1752 C CA . GLN A 1 229 ? -0.036 -8.364 -14.205 1.00 89.94 229 GLN A CA 1
ATOM 1753 C C . GLN A 1 229 ? -0.142 -9.193 -12.919 1.00 89.94 229 GLN A C 1
ATOM 1755 O O . GLN A 1 229 ? -0.943 -10.126 -12.860 1.00 89.94 229 GLN A O 1
ATOM 1760 N N . GLY A 1 230 ? 0.687 -8.859 -11.928 1.00 78.56 230 GLY A N 1
ATOM 1761 C CA . GLY A 1 230 ? 0.685 -9.451 -10.586 1.00 78.56 230 GLY A CA 1
ATOM 1762 C C . GLY A 1 230 ? 0.143 -8.513 -9.521 1.00 78.56 230 GLY A C 1
ATOM 1763 O O . GLY A 1 230 ? -0.045 -7.310 -9.825 1.00 78.56 230 GLY A O 1
#

Sequence (230 aa):
TIGEFFLILSEMGFTEQQIQAAMQAGHLSVTEAAEWLLQGQYPRHTLVKQTSKSSETALSAFNPPKDAASSSTLPASSSDSRAGSSLVLKLSESTSQSPDPPPVESRIKQDKSDFEEKERQRVAQKVLAEKKQKKQEREMVLKRIAEDRKTFQEKSHGGSGADTAPPSSEGQKLGGKVQTNVDNNCILMIRLPSGESMRERFSADAPLRSVVEHISGRHPSLSPFSLLQG

InterPro domains:
  IPR001012 UBX domain [PF00789] (184-229)
  IPR001012 UBX domain [PS50033] (181-230)
  IPR009060 UBA-like superfamily [SSF46934] (8-41)
  IPR015940 Ubiquitin-associated domain [PS50030] (9-40)
  IPR029071 Ubiquitin-like domain superfamily [SSF54236] (130-229)

Radius of gyration: 38.42 Å; Cα contacts (8 Å, |Δi|>4): 72; chains: 1; bounding box: 94×63×93 Å

Solvent-accessible surface area (backbone atoms only — not comparable to full-atom values): 15476 Å² total; per-residue (Å²): 104,76,68,53,50,53,48,56,44,41,74,74,68,45,50,70,69,55,55,50,51,30,45,74,72,66,35,83,47,67,68,56,24,51,50,50,58,72,69,57,79,59,87,66,86,66,76,76,76,71,89,66,81,77,95,74,65,92,71,61,82,78,56,76,85,75,80,84,84,78,87,84,83,88,88,81,90,80,85,87,85,82,85,82,86,88,82,89,84,90,87,88,88,82,91,83,92,82,96,71,79,84,63,70,65,62,61,63,54,49,55,53,50,51,50,54,52,51,51,52,51,52,52,53,52,50,53,53,52,50,54,51,50,55,50,51,53,52,49,53,50,53,50,50,53,51,48,52,52,48,54,53,48,48,59,62,65,73,62,82,71,85,84,86,82,87,80,84,80,90,72,90,78,85,83,82,77,92,77,50,84,86,55,77,41,42,76,48,77,47,75,45,97,89,72,51,70,49,79,47,80,42,53,62,85,57,58,68,67,59,57,54,52,53,50,42,71,76,38,72,86,60,70,94,81,81,92,76,92,130

Mean predicted aligned error: 23.98 Å

Secondary structure (DSSP, 8-state):
-HHHHHHHHHHTT--HHHHHHHHHTT--SHHHHHHHHHTT-S---------------TTGGGS-------------------------------------PPPTHHHHHHHHHHHHHHHHHHHHHHHHHHHHHHHHHHHHHHHHHHHHHHHHHHHHHS--S--------------S-----SSSEEEEEEE-TTS-EEEEEEETTS-HHHHHHHHHHH-TTPPS------

Nearest PDB structures (foldseek):
  5sxi-assembly1_A  TM=6.762E-01  e=9.690E-01  Homo sapiens
  6j4i-assembly1_A  TM=6.116E-01  e=8.504E-01  Homo sapiens
  5sxc-assembly1_A  TM=7.832E-01  e=2.580E+00  Homo sapiens
  5sxb-assembly1_A  TM=5.661E-01  e=1.104E+00  Homo sapiens
  5sxk-assembly1_A  TM=5.459E-01  e=1.862E+00  Homo sapiens

Foldseek 3Di:
DQVVLQVVVVVVVDDPVLSVVLVVVVNSDNVSSVVVVVVVPDPDPPVPPPPDDDDDDPPCVPDDDDPPDDDDDDDDDDDDDDDDDDDDDDDDDDDDDDDDPDDPVVVVVVVVVVVVVVVVVVVVVVVVVVVVVVVVVVVVVVVVVVVVVVVVVCVVVVPPDDDDDDDDDPDDDDDDDPCPPPAQWDWDWDQDPVRDIDIDIGHVPDDCVVVQVVCCVVCVVDDDDDDDDD